Protein AF-A0AA39IN06-F1 (afdb_monomer_lite)

Secondary structure (DSSP, 8-state):
-HHHHHHHHHHHHHHHHHHHHHHH---GGGHHHHHHHHHHHHHHHHHHHHHHHHHHHHHHHHT----THHHHHHHHHHHHHHHHHHHHHHSTT--EE--TT-SS-EE-TTSHHHHHHHHHHHHHHHHHHHHHHHHHHHHHHHHHHHHHH----TTHHHHHHHHHHHHHHHHHHHHHHHHHHHS---SS-HHHHHHHHHHHHHHHHHHHHHHHHHHHHHHHHHHS--

Sequence (226 aa):
MAQIGIMQLMVAPITVLGGMRRVFDVDPLNLTEISLKLASISIKVEAILSLVLAMNRLRMICGLKYPDAVHTVIVALSYTYGLGLFVVLMSPWANFRMPTGSFMGRYDFSLPLTYYAALSASSVMLCSTACTFAIYVVIICYLSRLRSQAVIIKHYKRERTILVYAVIRFVTDMTLLILFNFFKLPDEPWPAVISKFAQSYTARFLWNDRDTRKAVIIGEATQEIL

Radius of gyration: 24.99 Å; chains: 1; bounding box: 48×77×62 Å

Organism: NCBI:txid289476

pLDDT: mean 84.37, std 7.63, range [56.53, 95.5]

Foldseek 3Di:
DVLLVVLVVLLVVLVVQVVVCVVPVDDDVVVNQLSQLSNLLSVLLSLQVLLLVLVVVLCVQVVDPDDPVVSVVSNVVSVVVSVVLSVLCVDPQWHWDDPPLFPHTDTDVVHPSSVVSVVVSLVSSVVSLVSSVVSLVVSVVVVVVVPVVVPDDPPPPVVVVVNVVVVVVSVVVVVVSCCVPPPDDPRDDPVVVVVVVVVVVVVVVVVVVVVVVVVVVVVVVVVVVD

Structure (mmCIF, N/CA/C/O backbone):
data_AF-A0AA39IN06-F1
#
_entry.id   AF-A0AA39IN06-F1
#
loop_
_atom_site.group_PDB
_atom_site.id
_atom_site.type_symbol
_atom_site.label_atom_id
_atom_site.label_alt_id
_atom_site.label_comp_id
_atom_site.label_asym_id
_atom_site.label_entity_id
_atom_site.label_seq_id
_atom_site.pdbx_PDB_ins_code
_atom_site.Cartn_x
_atom_site.Cartn_y
_atom_site.Cartn_z
_atom_site.occupancy
_atom_site.B_iso_or_equiv
_atom_site.auth_seq_id
_atom_site.auth_comp_id
_atom_site.auth_asym_id
_atom_site.auth_atom_id
_atom_site.pdbx_PDB_model_num
ATOM 1 N N . MET A 1 1 ? -3.321 -11.043 11.150 1.00 68.94 1 MET A N 1
ATOM 2 C CA . MET A 1 1 ? -2.038 -10.353 11.430 1.00 68.94 1 MET A CA 1
ATOM 3 C C . MET A 1 1 ? -0.881 -10.973 10.657 1.00 68.94 1 MET A C 1
ATOM 5 O O . MET A 1 1 ? -0.297 -10.260 9.859 1.00 68.94 1 MET A O 1
ATOM 9 N N . ALA A 1 2 ? -0.591 -12.275 10.803 1.00 86.12 2 ALA A N 1
ATOM 10 C CA . ALA A 1 2 ? 0.495 -12.933 10.055 1.00 86.12 2 ALA A CA 1
ATOM 11 C C . ALA A 1 2 ? 0.379 -12.783 8.523 1.00 86.12 2 ALA A C 1
ATOM 13 O O . ALA A 1 2 ? 1.374 -12.553 7.849 1.00 86.12 2 ALA A O 1
ATOM 14 N N . GLN A 1 3 ? -0.846 -12.809 7.987 1.00 87.19 3 GLN A N 1
ATOM 15 C CA . GLN A 1 3 ? -1.123 -12.629 6.556 1.00 87.19 3 GLN A CA 1
ATOM 16 C C . GLN A 1 3 ? -0.580 -11.316 5.969 1.00 87.19 3 GLN A C 1
ATOM 18 O O . GLN A 1 3 ? -0.077 -11.326 4.852 1.00 87.19 3 GLN A O 1
ATOM 23 N N . ILE A 1 4 ? -0.628 -10.206 6.718 1.00 87.50 4 ILE A N 1
ATOM 24 C CA . ILE A 1 4 ? -0.081 -8.916 6.260 1.00 87.50 4 ILE A CA 1
ATOM 25 C C . ILE A 1 4 ? 1.445 -9.011 6.149 1.00 87.50 4 ILE A C 1
ATOM 27 O O . ILE A 1 4 ? 2.013 -8.601 5.145 1.00 87.50 4 ILE A O 1
ATOM 31 N N . GLY A 1 5 ? 2.105 -9.632 7.132 1.00 86.88 5 GLY A N 1
ATOM 32 C CA . GLY A 1 5 ? 3.553 -9.857 7.083 1.00 86.88 5 GLY A CA 1
ATOM 33 C C . GLY A 1 5 ? 3.977 -10.732 5.900 1.00 86.88 5 GLY A C 1
ATOM 34 O O . GLY A 1 5 ? 4.970 -10.437 5.245 1.00 86.88 5 GLY A O 1
ATOM 35 N N . ILE A 1 6 ? 3.188 -11.759 5.565 1.00 89.19 6 ILE A N 1
ATOM 36 C CA . ILE A 1 6 ? 3.429 -12.594 4.376 1.00 89.19 6 ILE A CA 1
ATOM 37 C C . ILE A 1 6 ? 3.321 -11.759 3.093 1.00 89.19 6 ILE A C 1
ATOM 39 O O . ILE A 1 6 ? 4.167 -11.886 2.211 1.00 89.19 6 ILE A O 1
ATOM 43 N N . MET A 1 7 ? 2.326 -10.871 2.995 1.00 89.75 7 MET A N 1
ATOM 44 C CA . MET A 1 7 ? 2.196 -9.971 1.843 1.00 89.75 7 MET A CA 1
ATOM 45 C C . MET A 1 7 ? 3.386 -9.019 1.725 1.00 89.75 7 MET A C 1
ATOM 47 O O . MET A 1 7 ? 3.898 -8.830 0.628 1.00 89.75 7 MET A O 1
ATOM 51 N N . GLN A 1 8 ? 3.879 -8.483 2.841 1.00 87.19 8 GLN A N 1
ATOM 52 C CA . GLN A 1 8 ? 5.053 -7.607 2.856 1.00 87.19 8 GLN A CA 1
ATOM 53 C C . GLN A 1 8 ? 6.339 -8.346 2.460 1.00 87.19 8 GLN A C 1
ATOM 55 O O . GLN A 1 8 ? 7.159 -7.798 1.724 1.00 87.19 8 GLN A O 1
ATOM 60 N N . LEU A 1 9 ? 6.492 -9.612 2.863 1.00 90.88 9 LEU A N 1
ATOM 61 C CA . LEU A 1 9 ? 7.598 -10.458 2.404 1.00 90.88 9 LEU A CA 1
ATOM 62 C C . LEU A 1 9 ? 7.577 -10.656 0.882 1.00 90.88 9 LEU A C 1
ATOM 64 O O . LEU A 1 9 ? 8.639 -10.694 0.271 1.00 90.88 9 LEU A O 1
ATOM 68 N N . MET A 1 10 ? 6.397 -10.703 0.255 1.00 88.00 10 MET A N 1
ATOM 69 C CA . MET A 1 10 ? 6.264 -10.787 -1.209 1.00 88.00 10 MET A CA 1
ATOM 70 C C . MET A 1 10 ? 6.639 -9.488 -1.936 1.00 88.00 10 MET A C 1
ATOM 72 O O . MET A 1 10 ? 6.906 -9.521 -3.135 1.00 88.00 10 MET A O 1
ATOM 76 N N . VAL A 1 11 ? 6.706 -8.352 -1.232 1.00 89.06 11 VAL A N 1
ATOM 77 C CA . VAL A 1 11 ? 7.184 -7.075 -1.791 1.00 89.06 11 VAL A CA 1
ATOM 78 C C . VAL A 1 11 ? 8.715 -6.999 -1.803 1.00 89.06 11 VAL A C 1
ATOM 80 O O . VAL A 1 11 ? 9.291 -6.355 -2.679 1.00 89.06 11 VAL A O 1
ATOM 83 N N . ALA A 1 12 ? 9.395 -7.692 -0.885 1.00 89.81 12 ALA A N 1
ATOM 84 C CA . ALA A 1 12 ? 10.854 -7.643 -0.752 1.00 89.81 12 ALA A CA 1
ATOM 85 C C . ALA A 1 12 ? 11.640 -8.034 -2.028 1.00 89.81 12 ALA A C 1
ATOM 87 O O . ALA A 1 12 ? 12.612 -7.348 -2.344 1.00 89.81 12 ALA A O 1
ATOM 88 N N . PRO A 1 13 ? 11.245 -9.049 -2.823 1.00 89.25 13 PRO A N 1
ATOM 89 C CA . PRO A 1 13 ? 11.939 -9.386 -4.067 1.00 89.25 13 PRO A CA 1
ATOM 90 C C . PRO A 1 13 ? 12.036 -8.229 -5.066 1.00 89.25 13 PRO A C 1
ATOM 92 O O . PRO A 1 13 ? 12.981 -8.173 -5.846 1.00 89.25 13 PRO A O 1
ATOM 95 N N . ILE A 1 14 ? 11.100 -7.278 -5.043 1.00 89.62 14 ILE A N 1
ATOM 96 C CA . ILE A 1 14 ? 11.080 -6.160 -5.997 1.00 89.62 14 ILE A CA 1
ATOM 97 C C . ILE A 1 14 ? 12.212 -5.192 -5.755 1.00 89.62 14 ILE A C 1
ATOM 99 O O . ILE A 1 14 ? 12.786 -4.684 -6.712 1.00 89.62 14 ILE A O 1
ATOM 103 N N . THR A 1 15 ? 12.532 -4.911 -4.495 1.00 86.69 15 THR A N 1
ATOM 104 C CA . THR A 1 15 ? 13.617 -3.981 -4.186 1.00 86.69 15 THR A CA 1
ATOM 105 C C . THR A 1 15 ? 14.956 -4.589 -4.585 1.00 86.69 15 THR A C 1
ATOM 107 O O . THR A 1 15 ? 15.788 -3.898 -5.170 1.00 86.69 15 THR A O 1
ATOM 110 N N . VAL A 1 16 ? 15.124 -5.897 -4.365 1.00 90.19 16 VAL A N 1
ATOM 111 C CA . VAL A 1 16 ? 16.323 -6.647 -4.761 1.00 90.19 16 VAL A CA 1
ATOM 112 C C . VAL A 1 16 ? 16.452 -6.713 -6.285 1.00 90.19 16 VAL A C 1
ATOM 114 O O . VAL A 1 16 ? 17.458 -6.270 -6.835 1.00 90.19 16 VAL A O 1
ATOM 117 N N . LEU A 1 17 ? 15.424 -7.200 -6.986 1.00 89.81 17 LEU A N 1
ATOM 118 C CA . LEU A 1 17 ? 15.455 -7.370 -8.443 1.00 89.81 17 LEU A CA 1
ATOM 119 C C . LEU A 1 17 ? 15.458 -6.031 -9.187 1.00 89.81 17 LEU A C 1
ATOM 121 O O . LEU A 1 17 ? 16.182 -5.872 -10.167 1.00 89.81 17 LEU A O 1
ATOM 125 N N . GLY A 1 18 ? 14.716 -5.039 -8.692 1.00 86.38 18 GLY A N 1
ATOM 126 C CA . GLY A 1 18 ? 14.742 -3.677 -9.222 1.00 86.38 18 GLY A CA 1
ATOM 127 C C . GLY A 1 18 ? 16.118 -3.023 -9.075 1.00 86.38 18 GLY A C 1
ATOM 128 O O . GLY A 1 18 ? 16.568 -2.331 -9.988 1.00 86.38 18 GLY A O 1
ATOM 129 N N . GLY A 1 19 ? 16.819 -3.288 -7.967 1.00 86.75 19 GLY A N 1
ATOM 130 C CA . GLY A 1 19 ? 18.212 -2.882 -7.780 1.00 86.75 19 GLY A CA 1
ATOM 131 C C . GLY A 1 19 ? 19.164 -3.586 -8.750 1.00 86.75 19 GLY A C 1
ATOM 132 O O . GLY A 1 19 ? 19.980 -2.928 -9.390 1.00 86.75 19 GLY A O 1
ATOM 133 N N . MET A 1 20 ? 19.023 -4.903 -8.925 1.00 86.69 20 MET A N 1
ATOM 134 C CA . MET A 1 20 ? 19.842 -5.674 -9.869 1.00 86.69 20 MET A CA 1
ATOM 135 C C . MET A 1 20 ? 19.663 -5.204 -11.317 1.00 86.69 20 MET A C 1
ATOM 137 O O . MET A 1 20 ? 20.656 -4.964 -12.000 1.00 86.69 20 MET A O 1
ATOM 141 N N . ARG A 1 21 ? 18.419 -4.993 -11.769 1.00 86.00 21 ARG A N 1
ATOM 142 C CA . ARG A 1 21 ? 18.117 -4.481 -13.117 1.00 86.00 21 ARG A CA 1
ATOM 143 C C . ARG A 1 21 ? 18.852 -3.172 -13.407 1.00 86.00 21 ARG A C 1
ATOM 145 O O . ARG A 1 21 ? 19.320 -2.967 -14.516 1.00 86.00 21 ARG A O 1
ATOM 152 N N . ARG A 1 22 ? 18.985 -2.294 -12.409 1.00 83.06 22 ARG A N 1
ATOM 153 C CA . ARG A 1 22 ? 19.702 -1.015 -12.544 1.00 83.06 22 ARG A CA 1
ATOM 154 C C . ARG A 1 22 ? 21.210 -1.177 -12.696 1.00 83.06 22 ARG A C 1
ATOM 156 O O . ARG A 1 22 ? 21.818 -0.379 -13.395 1.00 83.06 22 ARG A O 1
ATOM 163 N N . VAL A 1 23 ? 21.804 -2.148 -12.007 1.00 89.06 23 VAL A N 1
ATOM 164 C CA . VAL A 1 23 ? 23.259 -2.363 -12.026 1.00 89.06 23 VAL A CA 1
ATOM 165 C C . VAL A 1 23 ? 23.694 -3.063 -13.308 1.00 89.06 23 VAL A C 1
ATOM 167 O O . VAL A 1 23 ? 24.738 -2.730 -13.858 1.00 89.06 23 VAL A O 1
ATOM 170 N N . PHE A 1 24 ? 22.898 -4.021 -13.781 1.00 87.25 24 PHE A N 1
ATOM 171 C CA . PHE A 1 24 ? 23.271 -4.863 -14.914 1.00 87.25 24 PHE A CA 1
ATOM 172 C C . PHE A 1 24 ? 22.650 -4.433 -16.246 1.00 87.25 24 PHE A C 1
ATOM 174 O O . PHE A 1 24 ? 23.090 -4.930 -17.273 1.00 87.25 24 PHE A O 1
ATOM 181 N N . ASP A 1 25 ? 21.633 -3.561 -16.241 1.00 85.50 25 ASP A N 1
ATOM 182 C CA . ASP A 1 25 ? 20.822 -3.160 -17.412 1.00 85.50 25 ASP A CA 1
ATOM 183 C C . ASP A 1 25 ? 20.243 -4.342 -18.222 1.00 85.50 25 ASP A C 1
ATOM 185 O O . ASP A 1 25 ? 19.804 -4.212 -19.361 1.00 85.50 25 ASP A O 1
ATOM 189 N N . VAL A 1 26 ? 20.216 -5.527 -17.608 1.00 85.69 26 VAL A N 1
ATOM 190 C CA . VAL A 1 26 ? 19.683 -6.765 -18.171 1.00 85.69 26 VAL A CA 1
ATOM 191 C C . VAL A 1 26 ? 18.532 -7.224 -17.288 1.00 85.69 26 VAL A C 1
ATOM 193 O O . VAL A 1 26 ? 18.664 -7.305 -16.065 1.00 85.69 26 VAL A O 1
ATOM 196 N N . ASP A 1 27 ? 17.404 -7.559 -17.912 1.00 80.44 27 ASP A N 1
ATOM 197 C CA . ASP A 1 27 ? 16.288 -8.250 -17.268 1.00 80.44 27 ASP A CA 1
ATOM 198 C C . ASP A 1 27 ? 16.369 -9.749 -17.564 1.00 80.44 27 ASP A C 1
ATOM 200 O O . ASP A 1 27 ? 15.784 -10.211 -18.551 1.00 80.44 27 ASP A O 1
ATOM 204 N N . PRO A 1 28 ? 17.059 -10.554 -16.736 1.00 75.25 28 PRO A N 1
ATOM 205 C CA . PRO A 1 28 ? 16.987 -11.995 -16.894 1.00 75.25 28 PRO A CA 1
ATOM 206 C C . PRO A 1 28 ? 15.527 -12.428 -16.689 1.00 75.25 28 PRO A C 1
ATOM 208 O O . PRO A 1 28 ? 14.967 -12.299 -15.600 1.00 75.25 28 PRO A O 1
ATOM 211 N N . LEU A 1 29 ? 14.898 -12.916 -17.764 1.00 81.44 29 LEU A N 1
ATOM 212 C CA . LEU A 1 29 ? 13.581 -13.571 -17.767 1.00 81.44 29 LEU A CA 1
ATOM 213 C C . LEU A 1 29 ? 12.386 -12.696 -17.339 1.00 81.44 29 LEU A C 1
ATOM 215 O O . LEU A 1 29 ? 11.375 -13.230 -16.888 1.00 81.44 29 LEU A O 1
ATOM 219 N N . ASN A 1 30 ? 12.466 -11.366 -17.462 1.00 87.81 30 ASN A N 1
ATOM 220 C CA . ASN A 1 30 ? 11.407 -10.447 -17.004 1.00 87.81 30 ASN A CA 1
ATOM 221 C C . ASN A 1 30 ? 11.023 -10.629 -15.518 1.00 87.81 30 ASN A C 1
ATOM 223 O O . ASN A 1 30 ? 9.916 -10.267 -15.109 1.00 87.81 30 ASN A O 1
ATOM 227 N N . LEU A 1 31 ? 11.931 -11.159 -14.685 1.00 88.88 31 LEU A N 1
ATOM 228 C CA . LEU A 1 31 ? 11.671 -11.402 -13.260 1.00 88.88 31 LEU A CA 1
ATOM 229 C C . LEU A 1 31 ? 11.267 -10.120 -12.530 1.00 88.88 31 LEU A C 1
ATOM 231 O O . LEU A 1 31 ? 10.328 -10.130 -11.737 1.00 88.88 31 LEU A O 1
ATOM 235 N N . THR A 1 32 ? 11.912 -9.000 -12.860 1.00 89.38 32 THR A N 1
ATOM 236 C CA . THR A 1 32 ? 11.571 -7.684 -12.313 1.00 89.38 32 THR A CA 1
ATOM 237 C C . THR A 1 32 ? 10.118 -7.310 -12.605 1.00 89.38 32 THR A C 1
ATOM 239 O O . THR A 1 32 ? 9.426 -6.809 -11.723 1.00 89.38 32 THR A O 1
ATOM 242 N N . GLU A 1 33 ? 9.630 -7.580 -13.820 1.00 89.50 33 GLU A N 1
ATOM 243 C CA . GLU A 1 33 ? 8.254 -7.268 -14.217 1.00 89.50 33 GLU A CA 1
ATOM 244 C C . GLU A 1 33 ? 7.250 -8.153 -13.466 1.00 89.50 33 GLU A C 1
ATOM 246 O O . GLU A 1 33 ? 6.251 -7.658 -12.944 1.00 89.50 33 GLU A O 1
ATOM 251 N N . ILE A 1 34 ? 7.543 -9.451 -13.344 1.00 92.06 34 ILE A N 1
ATOM 252 C CA . ILE A 1 34 ? 6.717 -10.402 -12.588 1.00 92.06 34 ILE A CA 1
ATOM 253 C C . ILE A 1 34 ? 6.629 -9.987 -11.119 1.00 92.06 34 ILE A C 1
ATOM 255 O O . ILE A 1 34 ? 5.531 -9.900 -10.565 1.00 92.06 34 ILE A O 1
ATOM 259 N N . SER A 1 35 ? 7.768 -9.694 -10.489 1.00 91.81 35 SER A N 1
ATOM 260 C CA . SER A 1 35 ? 7.797 -9.252 -9.098 1.00 91.81 35 SER A CA 1
ATOM 261 C C . SER A 1 35 ? 7.052 -7.933 -8.928 1.00 91.81 35 SER A C 1
ATOM 263 O O . SER A 1 35 ? 6.246 -7.809 -8.013 1.00 91.81 35 SER A O 1
ATOM 265 N N . LEU A 1 36 ? 7.233 -6.975 -9.838 1.00 91.56 36 LEU A N 1
ATOM 266 C CA . LEU A 1 36 ? 6.535 -5.693 -9.796 1.00 91.56 36 LEU A CA 1
ATOM 267 C C . LEU A 1 36 ? 5.008 -5.855 -9.861 1.00 91.56 36 LEU A C 1
ATOM 269 O O . LEU A 1 36 ? 4.284 -5.230 -9.079 1.00 91.56 36 LEU A O 1
ATOM 273 N N . LYS A 1 37 ? 4.516 -6.718 -10.760 1.00 92.94 37 LYS A N 1
ATOM 274 C CA . LYS A 1 37 ? 3.094 -7.087 -10.830 1.00 92.94 37 LYS A CA 1
ATOM 275 C C . LYS A 1 37 ? 2.633 -7.689 -9.504 1.00 92.94 37 LYS A C 1
ATOM 277 O O . LYS A 1 37 ? 1.596 -7.275 -8.985 1.00 92.94 37 LYS A O 1
ATOM 282 N N . LEU A 1 38 ? 3.429 -8.593 -8.928 1.00 93.00 38 LEU A N 1
ATOM 283 C CA . LEU A 1 38 ? 3.116 -9.248 -7.662 1.00 93.00 38 LEU A CA 1
ATOM 284 C C . LEU A 1 38 ? 2.943 -8.245 -6.510 1.00 93.00 38 LEU A C 1
ATOM 286 O O . LEU A 1 38 ? 1.885 -8.273 -5.887 1.00 93.00 38 LEU A O 1
ATOM 290 N N . ALA A 1 39 ? 3.867 -7.303 -6.255 1.00 91.56 39 ALA A N 1
ATOM 291 C CA . ALA A 1 39 ? 3.609 -6.352 -5.157 1.00 91.56 39 ALA A CA 1
ATOM 292 C C . ALA A 1 39 ? 2.540 -5.326 -5.460 1.00 91.56 39 ALA A C 1
ATOM 294 O O . ALA A 1 39 ? 1.861 -4.904 -4.527 1.00 91.56 39 ALA A O 1
ATOM 295 N N . SER A 1 40 ? 2.368 -4.912 -6.718 1.00 90.94 40 SER A N 1
ATOM 296 C CA . SER A 1 40 ? 1.242 -4.039 -7.069 1.00 90.94 40 SER A CA 1
ATOM 297 C C . SER A 1 40 ? -0.075 -4.653 -6.582 1.00 90.94 40 SER A C 1
ATOM 299 O O . SER A 1 40 ? -0.957 -3.952 -6.090 1.00 90.94 40 SER A O 1
ATOM 301 N N . ILE A 1 41 ? -0.185 -5.981 -6.636 1.00 93.19 41 ILE A N 1
ATOM 302 C CA . ILE A 1 41 ? -1.331 -6.728 -6.123 1.00 93.19 41 ILE A CA 1
ATOM 303 C C . ILE A 1 41 ? -1.255 -6.918 -4.608 1.00 93.19 41 ILE A C 1
ATOM 305 O O . ILE A 1 41 ? -2.265 -6.699 -3.939 1.00 93.19 41 ILE A O 1
ATOM 309 N N . SER A 1 42 ? -0.090 -7.252 -4.046 1.00 92.56 42 SER A N 1
ATOM 310 C CA . SER A 1 42 ? 0.084 -7.393 -2.593 1.00 92.56 42 SER A CA 1
ATOM 311 C C . SER A 1 42 ? -0.328 -6.131 -1.835 1.00 92.56 42 SER A C 1
ATOM 313 O O . SER A 1 42 ? -1.070 -6.240 -0.865 1.00 92.56 42 SER A O 1
ATOM 315 N N . ILE A 1 43 ? 0.056 -4.943 -2.315 1.00 90.38 43 ILE A N 1
ATOM 316 C CA . ILE A 1 43 ? -0.317 -3.650 -1.715 1.00 90.38 43 ILE A CA 1
ATOM 317 C C . ILE A 1 43 ? -1.844 -3.468 -1.716 1.00 90.38 43 ILE A C 1
ATOM 319 O O . ILE A 1 43 ? -2.433 -3.037 -0.724 1.00 90.38 43 ILE A O 1
ATOM 323 N N . LYS A 1 44 ? -2.521 -3.846 -2.808 1.00 91.44 44 LYS A N 1
ATOM 324 C CA . LYS A 1 44 ? -3.988 -3.743 -2.918 1.00 91.44 44 LYS A CA 1
ATOM 325 C C . LYS A 1 44 ? -4.695 -4.710 -1.967 1.00 91.44 44 LYS A C 1
ATOM 327 O O . LYS A 1 44 ? -5.663 -4.331 -1.312 1.00 91.44 44 LYS A O 1
ATOM 332 N N . VAL A 1 45 ? -4.211 -5.949 -1.871 1.00 93.38 45 VAL A N 1
ATOM 333 C CA . VAL A 1 45 ? -4.758 -6.952 -0.943 1.00 93.38 45 VAL A CA 1
ATOM 334 C C . VAL A 1 45 ? -4.497 -6.544 0.510 1.00 93.38 45 VAL A C 1
ATOM 336 O O . VAL A 1 45 ? -5.379 -6.701 1.354 1.00 93.38 45 VAL A O 1
ATOM 339 N N . GLU A 1 46 ? -3.338 -5.953 0.808 1.00 91.06 46 GLU A N 1
ATOM 340 C CA . GLU A 1 46 ? -2.999 -5.420 2.132 1.00 91.06 46 GLU A CA 1
ATOM 341 C C . GLU A 1 46 ? -3.974 -4.321 2.582 1.00 91.06 46 GLU A C 1
ATOM 343 O O . GLU A 1 46 ? -4.396 -4.320 3.743 1.00 91.06 46 GLU A O 1
ATOM 348 N N . ALA A 1 47 ? -4.414 -3.444 1.674 1.00 89.88 47 ALA A N 1
ATOM 349 C CA . ALA A 1 47 ? -5.425 -2.430 1.980 1.00 89.88 47 ALA A CA 1
ATOM 350 C C . ALA A 1 47 ? -6.773 -3.052 2.404 1.00 89.88 47 ALA A C 1
ATOM 352 O O . ALA A 1 47 ? -7.418 -2.566 3.336 1.00 89.88 47 ALA A O 1
ATOM 353 N N . ILE A 1 48 ? -7.188 -4.157 1.773 1.00 92.81 48 ILE A N 1
ATOM 354 C CA . ILE A 1 48 ? -8.424 -4.878 2.131 1.00 92.81 48 ILE A CA 1
ATOM 355 C C . ILE A 1 48 ? -8.243 -5.654 3.443 1.00 92.81 48 ILE A C 1
ATOM 357 O O . ILE A 1 48 ? -9.116 -5.642 4.311 1.00 92.81 48 ILE A O 1
ATOM 361 N N . LEU A 1 49 ? -7.089 -6.293 3.647 1.00 91.19 49 LEU A N 1
ATOM 362 C CA . LEU A 1 49 ? -6.771 -6.967 4.911 1.00 91.19 49 LEU A CA 1
ATOM 363 C C . LEU A 1 49 ? -6.710 -5.982 6.091 1.00 91.19 49 LEU A C 1
ATOM 365 O O . LEU A 1 49 ? -7.071 -6.337 7.216 1.00 91.19 49 LEU A O 1
ATOM 369 N N . SER A 1 50 ? -6.304 -4.737 5.841 1.00 89.00 50 SER A N 1
ATOM 370 C CA . SER A 1 50 ? -6.306 -3.662 6.837 1.00 89.00 50 SER A CA 1
ATOM 371 C C . SER A 1 50 ? -7.725 -3.250 7.243 1.00 89.00 50 SER A C 1
ATOM 373 O O . SER A 1 50 ? -7.983 -3.060 8.435 1.00 89.00 50 SER A O 1
ATOM 375 N N . LEU A 1 51 ? -8.668 -3.213 6.294 1.00 89.75 51 LEU A N 1
ATOM 376 C CA . LEU A 1 51 ? -10.095 -3.016 6.577 1.00 89.75 51 LEU A CA 1
ATOM 377 C C . LEU A 1 51 ? -10.649 -4.140 7.459 1.00 89.75 51 LEU A C 1
ATOM 379 O O . LEU A 1 51 ? -11.265 -3.896 8.496 1.00 89.75 51 LEU A O 1
ATOM 383 N N . VAL A 1 52 ? -10.372 -5.384 7.075 1.00 91.56 52 VAL A N 1
ATOM 384 C CA . VAL A 1 52 ? -10.769 -6.597 7.804 1.00 91.56 52 VAL A CA 1
ATOM 385 C C . VAL A 1 52 ? -10.237 -6.591 9.242 1.00 91.56 52 VAL A C 1
ATOM 387 O O . VAL A 1 52 ? -10.918 -7.005 10.187 1.00 91.56 52 VAL A O 1
ATOM 390 N N . LEU A 1 53 ? -9.018 -6.089 9.439 1.00 89.00 53 LEU A N 1
ATOM 391 C CA . LEU A 1 53 ? -8.434 -5.922 10.761 1.00 89.00 53 LEU A CA 1
ATOM 392 C C . LEU A 1 53 ? -9.148 -4.835 11.580 1.00 89.00 53 LEU A C 1
ATOM 394 O O . LEU A 1 53 ? -9.394 -5.037 12.773 1.00 89.00 53 LEU A O 1
ATOM 398 N N . ALA A 1 54 ? -9.491 -3.705 10.959 1.00 87.81 54 ALA A N 1
ATOM 399 C CA . ALA A 1 54 ? -10.245 -2.636 11.610 1.00 87.81 54 ALA 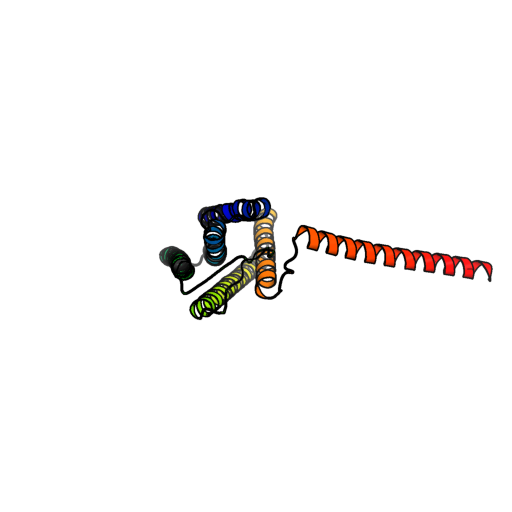A CA 1
ATOM 400 C C . ALA A 1 54 ? -11.642 -3.115 12.035 1.00 87.81 54 ALA A C 1
ATOM 402 O O . ALA A 1 54 ? -12.051 -2.865 13.168 1.00 87.81 54 ALA A O 1
ATOM 403 N N . MET A 1 55 ? -12.327 -3.893 11.190 1.00 89.94 55 MET A N 1
ATOM 404 C CA . MET A 1 55 ? -13.603 -4.535 11.533 1.00 89.94 55 MET A CA 1
ATOM 405 C C . MET A 1 55 ? -13.473 -5.485 12.727 1.00 89.94 55 MET A C 1
ATOM 407 O O . MET A 1 55 ? -14.308 -5.463 13.630 1.00 89.94 55 MET A O 1
ATOM 411 N N . ASN A 1 56 ? -12.406 -6.288 12.779 1.00 89.06 56 ASN A N 1
ATOM 412 C CA . ASN A 1 56 ? -12.167 -7.176 13.916 1.00 89.06 56 ASN A CA 1
ATOM 413 C C . ASN A 1 56 ? -11.960 -6.394 15.227 1.00 89.06 56 ASN A C 1
ATOM 415 O O . ASN A 1 56 ? -12.475 -6.776 16.277 1.00 89.06 56 ASN A O 1
ATOM 419 N N . ARG A 1 57 ? -11.248 -5.259 15.170 1.00 86.75 57 ARG A N 1
ATOM 420 C CA . ARG A 1 57 ? -11.101 -4.359 16.326 1.00 86.75 57 ARG A CA 1
ATOM 421 C C . ARG A 1 57 ? -12.429 -3.726 16.729 1.00 86.75 57 ARG A C 1
ATOM 423 O O . ARG A 1 57 ? -12.729 -3.701 17.918 1.00 86.75 57 ARG A O 1
ATOM 430 N N . LEU A 1 58 ? -13.227 -3.270 15.762 1.00 87.19 58 LEU A N 1
ATOM 431 C CA . LEU A 1 58 ? -14.564 -2.726 16.009 1.00 87.19 58 LEU A CA 1
ATOM 432 C C . LEU A 1 58 ? -15.441 -3.749 16.739 1.00 87.19 58 LEU A C 1
ATOM 434 O O . LEU A 1 58 ? -16.066 -3.410 17.737 1.00 87.19 58 LEU A O 1
ATOM 438 N N . ARG A 1 59 ? -15.437 -5.010 16.293 1.00 89.00 59 ARG A N 1
ATOM 439 C CA . ARG A 1 59 ? -16.189 -6.097 16.935 1.00 89.00 59 ARG A CA 1
ATOM 440 C C . ARG A 1 59 ? -15.776 -6.297 18.391 1.00 89.00 59 ARG A C 1
ATOM 442 O O . ARG A 1 59 ? -16.639 -6.366 19.260 1.00 89.00 59 ARG A O 1
ATOM 449 N N . MET A 1 60 ? -14.470 -6.383 18.646 1.00 85.31 60 MET A N 1
ATOM 450 C CA . MET A 1 60 ? -13.935 -6.621 19.988 1.00 85.31 60 MET A CA 1
ATOM 451 C C . MET A 1 60 ? -14.244 -5.457 20.942 1.00 85.31 60 MET A C 1
ATOM 453 O O . MET A 1 60 ? -14.654 -5.697 22.071 1.00 85.31 60 MET A O 1
ATOM 457 N N . ILE A 1 61 ? -14.115 -4.210 20.477 1.00 84.06 61 ILE A N 1
ATOM 458 C CA . ILE A 1 61 ? -14.303 -3.008 21.305 1.00 84.06 61 ILE A CA 1
ATOM 459 C C . ILE A 1 61 ? -15.787 -2.675 21.515 1.00 84.06 61 ILE A C 1
ATOM 461 O O . ILE A 1 61 ? -16.199 -2.353 22.626 1.00 84.06 61 ILE A O 1
ATOM 465 N N . CYS A 1 62 ? -16.601 -2.734 20.459 1.00 82.19 62 CYS A N 1
ATOM 466 C CA . CYS A 1 62 ? -18.025 -2.397 20.535 1.00 82.19 62 CYS A CA 1
ATOM 467 C C . CYS A 1 62 ? -18.898 -3.574 20.994 1.00 82.19 62 CYS A C 1
ATOM 469 O O . CYS A 1 62 ? -20.103 -3.402 21.151 1.00 82.19 62 CYS A O 1
ATOM 471 N N . GLY A 1 63 ? -18.326 -4.770 21.176 1.00 85.56 63 GLY A N 1
ATOM 472 C CA . GLY A 1 63 ? -19.065 -5.962 21.604 1.00 85.56 63 GLY A CA 1
ATOM 473 C C . GLY A 1 63 ? -20.126 -6.429 20.601 1.00 85.56 63 GLY A C 1
ATOM 474 O O . GLY A 1 63 ? -21.080 -7.109 20.979 1.00 85.56 63 GLY A O 1
ATOM 475 N N . LEU A 1 64 ? -19.996 -6.055 19.324 1.00 85.31 64 LEU A N 1
ATOM 476 C CA . LEU A 1 64 ? -20.991 -6.367 18.303 1.00 85.31 64 LEU A CA 1
ATOM 477 C C . LEU A 1 64 ? -21.008 -7.887 18.048 1.00 85.31 64 LEU A C 1
ATOM 479 O O . LEU A 1 64 ? -20.010 -8.465 17.611 1.00 85.31 64 LEU A O 1
ATOM 483 N N . LYS A 1 65 ? -22.138 -8.556 18.312 1.00 87.94 65 LYS A N 1
ATOM 484 C CA . LYS A 1 65 ? -22.315 -9.991 18.025 1.00 87.94 65 LYS A CA 1
ATOM 485 C C . LYS A 1 65 ? -22.530 -10.209 16.533 1.00 87.94 65 LYS A C 1
ATOM 487 O O . LYS A 1 65 ? -23.646 -10.329 16.047 1.00 87.94 65 LYS A O 1
ATOM 492 N N . TYR A 1 66 ? -21.425 -10.246 15.816 1.00 82.94 66 TYR A N 1
ATOM 493 C CA . TYR A 1 66 ? -21.365 -10.591 14.409 1.00 82.94 66 TYR A CA 1
ATOM 494 C C . TYR A 1 66 ? -20.820 -12.023 14.240 1.00 82.94 66 TYR A C 1
ATOM 496 O O . TYR A 1 66 ? -19.944 -12.421 15.021 1.00 82.94 66 TYR A O 1
ATOM 504 N N . PRO A 1 67 ? -21.315 -12.798 13.258 1.00 89.88 67 PRO A N 1
ATOM 505 C CA . PRO A 1 67 ? -20.837 -14.151 12.996 1.00 89.88 67 PRO A CA 1
ATOM 506 C C . PRO A 1 67 ? -19.436 -14.145 12.368 1.00 89.88 67 PRO A C 1
ATOM 508 O O . PRO A 1 67 ? -19.202 -13.475 11.363 1.00 89.88 67 PRO A O 1
ATOM 511 N N . ASP A 1 68 ? -18.526 -14.961 12.909 1.00 88.94 68 ASP A N 1
ATOM 512 C CA . ASP A 1 68 ? -17.146 -15.127 12.417 1.00 88.94 68 ASP A CA 1
ATOM 513 C C . ASP A 1 68 ? -17.057 -15.466 10.922 1.00 88.94 68 ASP A C 1
ATOM 515 O O . ASP A 1 68 ? -16.111 -15.063 10.246 1.00 88.94 68 ASP A O 1
ATOM 519 N N . ALA A 1 69 ? -18.080 -16.137 10.389 1.00 91.12 69 ALA A N 1
ATOM 520 C CA . ALA A 1 69 ? -18.156 -16.542 8.991 1.00 91.12 69 ALA A CA 1
ATOM 521 C C . ALA A 1 69 ? -17.957 -15.377 8.012 1.00 91.12 69 ALA A C 1
ATOM 523 O O . ALA A 1 69 ? -17.279 -15.528 6.999 1.00 91.12 69 ALA A O 1
ATOM 524 N N . VAL A 1 70 ? -18.497 -14.193 8.307 1.00 90.81 70 VAL A N 1
ATOM 525 C CA . VAL A 1 70 ? -18.391 -13.065 7.373 1.00 90.81 70 VAL A CA 1
ATOM 526 C C . VAL A 1 70 ? -16.941 -12.561 7.289 1.00 90.81 70 VAL A C 1
ATOM 528 O O . VAL A 1 70 ? -16.551 -12.005 6.267 1.00 90.81 70 VAL A O 1
ATOM 531 N N . HIS A 1 71 ? -16.108 -12.786 8.311 1.00 90.19 71 HIS A N 1
ATOM 532 C CA . HIS A 1 71 ? -14.720 -12.309 8.323 1.00 90.19 71 HIS A CA 1
ATOM 533 C C . HIS A 1 71 ? -13.904 -13.187 7.392 1.00 90.19 71 HIS A C 1
ATOM 535 O O . HIS A 1 71 ? -13.214 -12.694 6.501 1.00 90.19 71 HIS A O 1
ATOM 541 N N . THR A 1 72 ? -14.111 -14.496 7.522 1.00 92.31 72 THR A N 1
ATOM 542 C CA . THR A 1 72 ? -13.576 -15.508 6.617 1.00 92.31 72 THR A CA 1
ATOM 543 C C . THR A 1 72 ? -14.002 -15.253 5.173 1.00 92.31 72 THR A C 1
ATOM 545 O O . THR A 1 72 ? -13.160 -15.323 4.282 1.00 92.31 72 THR A O 1
ATOM 548 N N . VAL A 1 73 ? -15.268 -14.894 4.931 1.00 94.69 73 VAL A N 1
ATOM 549 C CA . VAL A 1 73 ? -15.769 -14.592 3.579 1.00 94.69 73 VAL A CA 1
ATOM 550 C C . VAL A 1 73 ? -15.096 -13.350 2.993 1.00 94.69 73 VAL A C 1
ATOM 552 O O . VAL A 1 73 ? -14.626 -13.410 1.861 1.00 94.69 73 VAL A O 1
ATOM 555 N N . ILE A 1 74 ? -14.980 -12.244 3.739 1.00 92.12 74 ILE A N 1
ATOM 556 C CA . ILE A 1 74 ? -14.322 -11.024 3.228 1.00 92.12 74 ILE A CA 1
ATOM 557 C C . ILE A 1 74 ? -12.840 -11.289 2.929 1.00 92.12 74 ILE A C 1
ATOM 559 O O . ILE A 1 74 ? -12.324 -10.825 1.913 1.00 92.12 74 ILE A O 1
ATOM 563 N N . VAL A 1 75 ? -12.159 -12.064 3.778 1.00 93.75 75 VAL A N 1
ATOM 564 C CA . VAL A 1 75 ? -10.772 -12.480 3.529 1.00 93.75 75 VAL A CA 1
ATOM 565 C C . VAL A 1 75 ? -10.686 -13.344 2.270 1.00 93.75 75 VAL A C 1
ATOM 567 O O . VAL A 1 75 ? -9.863 -13.075 1.404 1.00 93.75 75 VAL A O 1
ATOM 570 N N . ALA A 1 76 ? -11.549 -14.345 2.109 1.00 95.12 76 ALA A N 1
ATOM 571 C CA . ALA A 1 76 ? -11.559 -15.172 0.903 1.00 95.12 76 ALA A CA 1
ATOM 572 C C . ALA A 1 76 ? -11.821 -14.338 -0.368 1.00 95.12 76 ALA A C 1
ATOM 574 O O . ALA A 1 76 ? -11.149 -14.521 -1.387 1.00 95.12 76 ALA A O 1
ATOM 575 N N . LEU A 1 77 ? -12.740 -13.370 -0.300 1.00 93.31 77 LEU A N 1
ATOM 576 C CA . LEU A 1 77 ? -13.020 -12.435 -1.392 1.00 93.31 77 LEU A CA 1
ATOM 577 C C . LEU A 1 77 ? -11.819 -11.534 -1.718 1.00 93.31 77 LEU A C 1
ATOM 579 O O . LEU A 1 77 ? -11.552 -11.267 -2.886 1.00 93.31 77 LEU A O 1
ATOM 583 N N . SER A 1 78 ? -11.048 -11.099 -0.718 1.00 93.31 78 SER A N 1
ATOM 584 C CA . SER A 1 78 ? -9.864 -10.266 -0.961 1.00 93.31 78 SER A CA 1
ATOM 585 C C . SER A 1 78 ? -8.740 -11.039 -1.657 1.00 93.31 78 SER A C 1
ATOM 587 O O . SER A 1 78 ? -8.117 -10.521 -2.585 1.00 93.31 78 SER A O 1
ATOM 589 N N . TYR A 1 79 ? -8.522 -12.299 -1.269 1.00 94.31 79 TYR A N 1
ATOM 590 C CA . TYR A 1 79 ? -7.547 -13.177 -1.918 1.00 94.31 79 TYR A CA 1
ATOM 591 C C . TYR A 1 79 ? -7.960 -13.546 -3.343 1.00 94.31 79 TYR A C 1
ATOM 593 O O . TYR A 1 79 ? -7.131 -13.487 -4.251 1.00 94.31 79 TYR A O 1
ATOM 601 N N . THR A 1 80 ? -9.232 -13.887 -3.558 1.00 95.44 80 THR A N 1
ATOM 602 C CA . THR A 1 80 ? -9.751 -14.189 -4.903 1.00 95.44 80 THR A CA 1
ATOM 603 C C . THR A 1 80 ? -9.683 -12.968 -5.819 1.00 95.44 80 THR A C 1
ATOM 605 O O . THR A 1 80 ? -9.276 -13.106 -6.969 1.00 95.44 80 THR A O 1
ATOM 608 N N . TYR A 1 81 ? -9.962 -11.765 -5.308 1.00 94.56 81 TYR A N 1
ATOM 609 C CA . TYR A 1 81 ? -9.759 -10.515 -6.043 1.00 94.56 81 TYR A CA 1
ATOM 610 C C . TYR A 1 81 ? -8.286 -10.279 -6.409 1.00 94.56 81 TYR A C 1
ATOM 612 O O . TYR 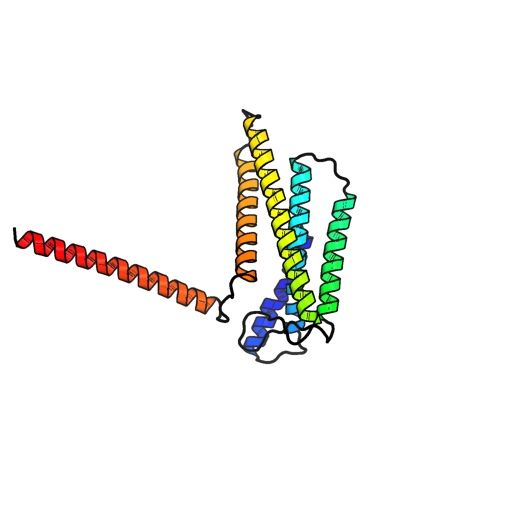A 1 81 ? -7.976 -9.967 -7.559 1.00 94.56 81 TYR A O 1
ATOM 620 N N . GLY A 1 82 ? -7.366 -10.467 -5.456 1.00 93.88 82 GLY A N 1
ATOM 621 C CA . GLY A 1 82 ? -5.928 -10.346 -5.703 1.00 93.88 82 GLY A CA 1
ATOM 622 C C . GLY A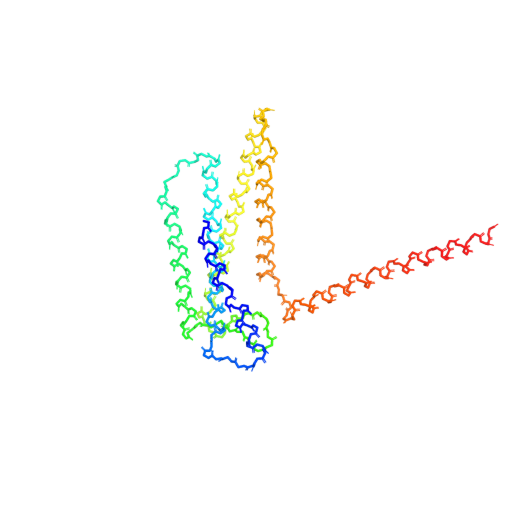 1 82 ? -5.430 -11.326 -6.768 1.00 93.88 82 GLY A C 1
ATOM 623 O O . GLY A 1 82 ? -4.741 -10.922 -7.703 1.00 93.88 82 GLY A O 1
ATOM 624 N N . LEU A 1 83 ? -5.834 -12.596 -6.675 1.00 94.75 83 LEU A N 1
ATOM 625 C CA . LEU A 1 83 ? -5.520 -13.622 -7.672 1.00 94.75 83 LEU A CA 1
ATOM 626 C C . LEU A 1 83 ? -6.131 -13.304 -9.041 1.00 94.75 83 LEU A C 1
ATOM 628 O O . LEU A 1 83 ? -5.448 -13.433 -10.053 1.00 94.75 83 LEU A O 1
ATOM 632 N N . GLY A 1 84 ? -7.381 -12.839 -9.085 1.00 95.50 84 GLY A N 1
ATOM 633 C CA . GLY A 1 84 ? -8.036 -12.426 -10.326 1.00 95.50 84 GLY A CA 1
ATOM 634 C C . GLY A 1 84 ? -7.279 -11.295 -11.022 1.00 95.50 84 GLY A C 1
ATOM 635 O O . GLY A 1 84 ? -6.964 -11.398 -12.207 1.00 95.50 84 GLY A O 1
ATOM 636 N N . LEU A 1 85 ? -6.893 -10.255 -10.275 1.00 93.62 85 LEU A N 1
ATOM 637 C CA . LEU A 1 85 ? -6.042 -9.185 -10.798 1.00 93.62 85 LEU A CA 1
ATOM 638 C C . LEU A 1 85 ? -4.677 -9.703 -11.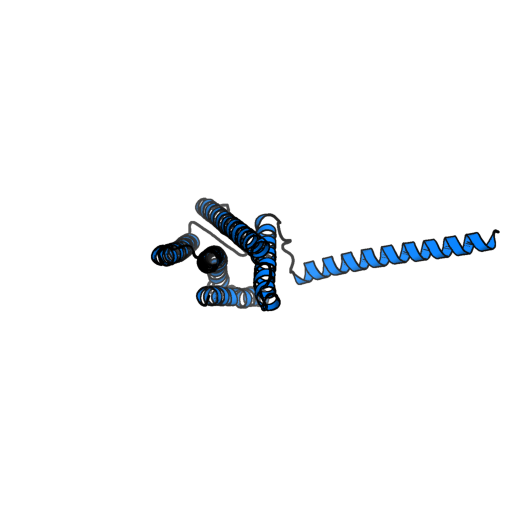263 1.00 93.62 85 LEU A C 1
ATOM 640 O O . LEU A 1 85 ? -4.181 -9.244 -12.287 1.00 93.62 85 LEU A O 1
ATOM 644 N N . PHE A 1 86 ? -4.073 -10.658 -10.553 1.00 93.81 86 PHE A N 1
ATOM 645 C CA . PHE A 1 86 ? -2.801 -11.262 -10.954 1.00 93.81 86 PHE A CA 1
ATOM 646 C C . PHE A 1 86 ? -2.889 -11.961 -12.304 1.00 93.81 86 PHE A C 1
ATOM 648 O O . PHE A 1 86 ? -2.078 -11.690 -13.187 1.00 93.81 86 PHE A O 1
ATOM 655 N N . VAL A 1 87 ? -3.903 -12.806 -12.487 1.00 94.94 87 VAL A N 1
ATOM 656 C CA . VAL A 1 87 ? -4.141 -13.507 -13.754 1.00 94.94 87 VAL A CA 1
ATOM 657 C C . VAL A 1 87 ? -4.394 -12.506 -14.883 1.00 94.94 87 VAL A C 1
ATOM 659 O O . VAL A 1 87 ? -3.832 -12.651 -15.966 1.00 94.94 87 VAL A O 1
ATOM 662 N N . VAL A 1 88 ? -5.164 -11.445 -14.618 1.00 94.12 88 VAL A N 1
ATOM 663 C CA . VAL A 1 88 ? -5.397 -10.366 -15.589 1.00 94.12 88 VAL A CA 1
ATOM 664 C C . VAL A 1 88 ? -4.093 -9.659 -15.967 1.00 94.12 88 VAL A C 1
ATOM 666 O O . VAL A 1 88 ? -3.852 -9.463 -17.151 1.00 94.12 88 VAL A O 1
ATOM 669 N N . LEU A 1 89 ? -3.224 -9.320 -15.007 1.00 91.38 89 LEU A N 1
ATOM 670 C CA . LEU A 1 89 ? -1.935 -8.656 -15.270 1.00 91.38 89 LEU A CA 1
ATOM 671 C C . LEU A 1 89 ? -0.887 -9.573 -15.931 1.00 91.38 89 LEU A C 1
ATOM 673 O O . LEU A 1 89 ? 0.086 -9.077 -16.509 1.00 91.38 89 LEU A O 1
ATOM 677 N N . MET A 1 90 ? -1.054 -10.891 -15.817 1.00 92.19 90 MET A N 1
ATOM 678 C CA . MET A 1 90 ? -0.250 -11.882 -16.539 1.00 92.19 90 MET A CA 1
ATOM 679 C C . MET A 1 90 ? -0.755 -12.134 -17.962 1.00 92.19 90 MET A C 1
ATOM 681 O O . MET A 1 90 ? -0.007 -12.651 -18.788 1.00 92.19 90 MET A O 1
ATOM 685 N N . SER A 1 91 ? -1.997 -11.756 -18.265 1.00 93.00 91 SER A N 1
ATOM 686 C CA . SER A 1 91 ? -2.556 -11.867 -19.609 1.00 93.00 91 SER A CA 1
ATOM 687 C C . SER A 1 91 ? -1.857 -10.903 -20.579 1.00 93.00 91 SER A C 1
ATOM 689 O O . SER A 1 91 ? -1.584 -9.762 -20.204 1.00 93.00 91 SER A O 1
ATOM 691 N N . PRO A 1 92 ? -1.622 -11.292 -21.849 1.00 90.06 92 PRO A N 1
ATOM 692 C CA . PRO A 1 92 ? -1.011 -10.416 -22.856 1.00 90.06 92 PRO A CA 1
ATOM 693 C C . PRO A 1 92 ? -1.822 -9.141 -23.145 1.00 90.06 92 PRO A C 1
ATOM 695 O O . PRO A 1 92 ? -1.308 -8.213 -23.765 1.00 90.06 92 PRO A O 1
ATOM 698 N N . TRP A 1 93 ? -3.082 -9.078 -22.704 1.00 88.38 93 TRP A N 1
ATOM 699 C CA . TRP A 1 93 ? -3.960 -7.925 -22.901 1.00 88.38 93 TRP A CA 1
ATOM 700 C C . TRP A 1 93 ? -3.830 -6.838 -21.836 1.00 88.38 93 TRP A C 1
ATOM 702 O O . TRP A 1 93 ? -4.414 -5.773 -22.016 1.00 88.38 93 TRP A O 1
ATOM 712 N N . ALA A 1 94 ? -3.109 -7.073 -20.738 1.00 89.56 94 ALA A N 1
ATOM 713 C CA . ALA A 1 94 ? -2.837 -6.049 -19.738 1.00 89.56 94 ALA A CA 1
ATOM 714 C C . ALA A 1 94 ? -1.348 -6.000 -19.426 1.00 89.56 94 ALA A C 1
ATOM 716 O O . ALA A 1 94 ? -0.680 -7.026 -19.317 1.00 89.56 94 ALA A O 1
ATOM 717 N N . ASN A 1 95 ? -0.819 -4.791 -19.262 1.00 87.62 95 ASN A N 1
ATOM 718 C CA . ASN A 1 95 ? 0.610 -4.632 -19.078 1.00 87.62 95 ASN A CA 1
ATOM 719 C C . ASN A 1 95 ? 0.951 -3.606 -18.008 1.00 87.62 95 ASN A C 1
ATOM 721 O O . ASN A 1 95 ? 0.408 -2.500 -17.964 1.00 87.62 95 ASN A O 1
ATOM 725 N N . PHE A 1 96 ? 1.874 -4.003 -17.138 1.00 87.25 96 PHE A N 1
ATOM 726 C CA . PHE A 1 96 ? 2.393 -3.173 -16.065 1.00 87.25 96 PHE A CA 1
ATOM 727 C C . PHE A 1 96 ? 3.908 -3.267 -16.107 1.00 87.25 96 PHE A C 1
ATOM 729 O O . PHE A 1 96 ? 4.494 -4.224 -15.601 1.00 87.25 96 PHE A O 1
ATOM 736 N N . ARG A 1 97 ? 4.523 -2.295 -16.782 1.00 87.56 97 ARG A N 1
ATOM 737 C CA . ARG A 1 97 ? 5.957 -2.293 -17.069 1.00 87.56 97 ARG A CA 1
ATOM 738 C C . ARG A 1 97 ? 6.651 -1.165 -16.337 1.00 87.56 97 ARG A C 1
ATOM 740 O O . ARG A 1 97 ? 6.079 -0.108 -16.070 1.00 87.56 97 ARG A O 1
ATOM 747 N N . MET A 1 98 ? 7.918 -1.404 -16.040 1.00 83.62 98 MET A N 1
ATOM 748 C CA . MET A 1 98 ? 8.830 -0.395 -15.531 1.00 83.62 98 MET A CA 1
ATOM 749 C C . MET A 1 98 ? 9.700 0.073 -16.699 1.00 83.62 98 MET A C 1
ATOM 751 O O . MET A 1 98 ? 10.600 -0.667 -17.100 1.00 83.62 98 MET A O 1
ATOM 755 N N . PRO A 1 99 ? 9.416 1.237 -17.307 1.00 81.81 99 PRO A N 1
ATOM 756 C CA . PRO A 1 99 ? 10.270 1.753 -18.366 1.00 81.81 99 PRO A CA 1
ATOM 757 C C . PRO A 1 99 ? 11.679 2.013 -17.820 1.00 81.81 99 PRO A C 1
ATOM 759 O O . PRO A 1 99 ? 11.850 2.405 -16.659 1.00 81.81 99 PRO A O 1
ATOM 762 N N . THR A 1 100 ? 12.692 1.785 -18.656 1.00 80.31 100 THR A N 1
ATOM 763 C CA . THR A 1 100 ? 14.089 2.064 -18.315 1.00 80.31 100 THR A CA 1
ATOM 764 C C . THR A 1 100 ? 14.239 3.532 -17.906 1.00 80.31 100 THR A C 1
ATOM 766 O O . THR A 1 100 ? 13.665 4.432 -18.514 1.00 80.31 100 THR A O 1
ATOM 769 N N . GLY A 1 101 ? 14.944 3.771 -16.799 1.00 78.81 101 GLY A N 1
ATOM 770 C CA . GLY A 1 101 ? 15.109 5.108 -16.220 1.00 78.81 101 GLY A CA 1
ATOM 771 C C . GLY A 1 101 ? 14.012 5.565 -15.248 1.00 78.81 101 GLY A C 1
ATOM 772 O O . GLY A 1 101 ? 14.261 6.504 -14.498 1.00 78.81 101 GLY A O 1
ATOM 773 N N . SER A 1 102 ? 12.853 4.897 -15.158 1.00 79.81 102 SER A N 1
ATOM 774 C CA . SER A 1 102 ? 11.849 5.217 -14.125 1.00 79.81 102 SER A CA 1
ATOM 775 C C . SER A 1 102 ? 12.022 4.352 -12.869 1.00 79.81 102 SER A C 1
ATOM 777 O O . SER A 1 102 ? 12.533 3.230 -12.916 1.00 79.81 102 SER A O 1
ATOM 779 N N . PHE A 1 103 ? 11.634 4.888 -11.709 1.00 73.94 103 PHE A N 1
ATOM 780 C CA . PHE A 1 103 ? 11.576 4.165 -10.428 1.00 73.94 103 PHE A CA 1
ATOM 781 C C . PHE A 1 103 ? 10.212 3.541 -10.152 1.00 73.94 103 PHE A C 1
ATOM 783 O O . PHE A 1 103 ? 10.066 2.816 -9.169 1.00 73.94 103 PHE A O 1
ATOM 790 N N . MET A 1 104 ? 9.218 3.808 -10.994 1.00 80.50 104 MET A N 1
ATOM 791 C CA . MET A 1 104 ? 7.845 3.445 -10.698 1.00 80.50 104 MET A CA 1
ATOM 792 C C . MET A 1 104 ? 7.221 2.709 -11.876 1.00 80.50 104 MET A C 1
ATOM 794 O O . MET A 1 104 ? 7.388 3.090 -13.035 1.00 80.50 104 MET A O 1
ATOM 798 N N . GLY A 1 105 ? 6.511 1.623 -11.569 1.00 84.12 105 GLY A N 1
ATOM 799 C CA . GLY A 1 105 ? 5.734 0.899 -12.566 1.00 84.12 105 GLY A CA 1
ATOM 800 C C . GLY A 1 105 ? 4.657 1.802 -13.152 1.00 84.12 105 GLY A C 1
ATOM 801 O O . GLY A 1 105 ? 3.948 2.487 -12.410 1.00 84.12 105 GLY A O 1
ATOM 802 N N . ARG A 1 106 ? 4.532 1.803 -14.478 1.00 85.06 106 ARG A N 1
ATOM 803 C CA . ARG A 1 106 ? 3.477 2.526 -15.187 1.00 85.06 106 ARG A CA 1
ATOM 804 C C . ARG A 1 106 ? 2.540 1.529 -15.853 1.00 85.06 106 ARG A C 1
ATOM 806 O O . ARG A 1 106 ? 2.964 0.514 -16.406 1.00 85.06 106 ARG A O 1
ATOM 813 N N . TYR A 1 107 ? 1.249 1.829 -15.774 1.00 88.06 107 TYR A N 1
ATOM 814 C CA . TYR A 1 107 ? 0.239 1.127 -16.552 1.00 88.06 107 TYR A CA 1
ATOM 815 C C . TYR A 1 107 ? 0.356 1.558 -18.011 1.00 88.06 107 TYR A C 1
ATOM 817 O O . TYR A 1 107 ? 0.420 2.753 -18.303 1.00 88.06 107 TYR A O 1
ATOM 825 N N . ASP A 1 108 ? 0.388 0.584 -18.915 1.00 87.94 108 ASP A N 1
ATOM 826 C CA . ASP A 1 108 ? 0.346 0.855 -20.346 1.00 87.94 108 ASP A CA 1
ATOM 827 C C . ASP A 1 108 ? -1.114 1.014 -20.793 1.00 87.94 108 ASP A C 1
ATOM 829 O O . ASP A 1 108 ? -1.858 0.037 -20.924 1.00 87.94 108 ASP A O 1
ATOM 833 N N . PHE A 1 109 ? -1.539 2.267 -20.973 1.00 88.38 109 PHE A N 1
ATOM 834 C CA . PHE A 1 109 ? -2.905 2.622 -21.373 1.00 88.38 109 PHE A CA 1
ATOM 835 C C . PHE A 1 109 ? -3.186 2.406 -22.866 1.00 88.38 109 PHE A C 1
ATOM 837 O O . PHE A 1 109 ? -4.309 2.649 -23.300 1.00 88.38 109 PHE A O 1
ATOM 844 N N . SER A 1 110 ? -2.214 1.927 -23.652 1.00 92.38 110 SER A N 1
ATOM 845 C CA . SER A 1 110 ? -2.474 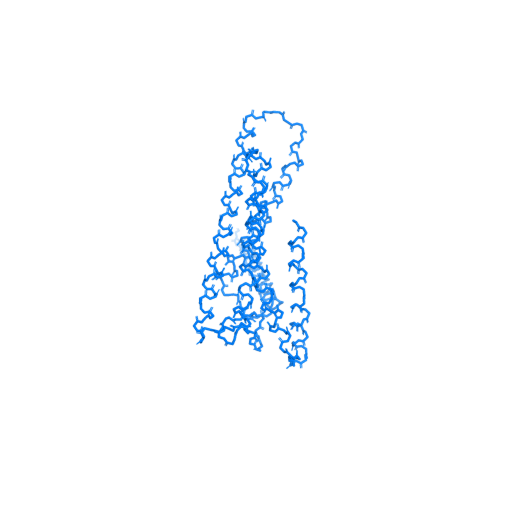1.481 -25.030 1.00 92.38 110 SER A CA 1
ATOM 846 C C . SER A 1 110 ? -3.396 0.255 -25.087 1.00 92.38 110 SER A C 1
ATOM 848 O O . SER A 1 110 ? -4.031 -0.008 -26.107 1.00 92.38 110 SER A O 1
ATOM 850 N N . LEU A 1 111 ? -3.499 -0.478 -23.975 1.00 91.50 111 LEU A N 1
ATOM 851 C CA . LEU A 1 111 ? -4.276 -1.700 -23.849 1.00 91.50 111 LEU A CA 1
ATOM 852 C C . LEU A 1 111 ? -5.588 -1.444 -23.084 1.00 91.50 111 LEU A C 1
ATOM 854 O O . LEU A 1 111 ? -5.555 -0.937 -21.955 1.00 91.50 111 LEU A O 1
ATOM 858 N N . PRO A 1 112 ? -6.751 -1.852 -23.626 1.00 91.56 112 PRO A N 1
ATOM 859 C CA . PRO A 1 112 ? -8.046 -1.560 -23.012 1.00 91.56 112 PRO A CA 1
ATOM 860 C C . PRO A 1 112 ? -8.235 -2.277 -21.668 1.00 91.56 112 PRO A C 1
ATOM 862 O O . PRO A 1 112 ? -8.824 -1.714 -20.747 1.00 91.56 112 PRO A O 1
ATOM 865 N N . LEU A 1 113 ? -7.696 -3.492 -21.501 1.00 90.62 113 LEU A N 1
ATOM 866 C CA . LEU A 1 113 ? -7.843 -4.253 -20.255 1.00 90.62 113 LEU A CA 1
ATOM 867 C C . LEU A 1 113 ? -7.059 -3.618 -19.098 1.00 90.62 113 LEU A C 1
ATOM 869 O O . LEU A 1 113 ? -7.523 -3.633 -17.957 1.00 90.62 113 LEU A O 1
ATOM 873 N N . THR A 1 114 ? -5.907 -3.004 -19.392 1.00 91.06 114 THR A N 1
ATOM 874 C CA . THR A 1 114 ? -5.112 -2.278 -18.395 1.00 91.06 114 THR A CA 1
ATOM 875 C C . THR A 1 114 ? -5.914 -1.136 -17.774 1.00 91.06 114 THR A C 1
ATOM 877 O O . THR A 1 114 ? -5.857 -0.939 -16.560 1.00 91.06 114 THR A O 1
ATOM 880 N N . TYR A 1 115 ? -6.703 -0.417 -18.578 1.00 91.75 115 TYR A N 1
ATOM 881 C CA . TYR A 1 115 ? -7.547 0.675 -18.095 1.00 91.75 115 TYR A CA 1
ATOM 882 C C . TYR A 1 115 ? -8.577 0.186 -17.068 1.00 91.75 115 TYR A C 1
ATOM 884 O O . TYR A 1 115 ? -8.648 0.722 -15.961 1.00 91.75 115 TYR A O 1
ATOM 892 N N . TYR A 1 116 ? -9.311 -0.888 -17.378 1.00 92.75 116 TYR A N 1
ATOM 893 C CA . TYR A 1 116 ? -10.287 -1.466 -16.448 1.00 92.75 116 TYR A CA 1
ATOM 894 C C . TYR A 1 116 ? -9.630 -2.047 -15.188 1.00 92.75 116 TYR A C 1
ATOM 896 O O . TYR A 1 116 ? -10.157 -1.890 -14.082 1.00 92.75 116 TYR A O 1
ATOM 904 N N . ALA A 1 117 ? -8.459 -2.677 -15.318 1.00 92.44 117 ALA A N 1
ATOM 905 C CA . ALA A 1 117 ? -7.703 -3.198 -14.180 1.00 92.44 117 ALA A CA 1
ATOM 906 C C . ALA A 1 117 ? -7.198 -2.072 -13.258 1.00 92.44 117 ALA A C 1
ATOM 908 O O . ALA A 1 117 ? -7.250 -2.198 -12.035 1.00 92.44 117 ALA A O 1
ATOM 909 N N . ALA A 1 118 ? -6.746 -0.950 -13.822 1.00 91.06 118 ALA A N 1
ATOM 910 C CA . ALA A 1 118 ? -6.318 0.218 -13.056 1.00 91.06 118 ALA A CA 1
ATOM 911 C C . ALA A 1 118 ? -7.507 0.923 -12.377 1.00 91.06 118 ALA A C 1
ATOM 913 O O . ALA A 1 118 ? -7.425 1.279 -11.198 1.00 91.06 118 ALA A O 1
ATOM 914 N N . LEU A 1 119 ? -8.631 1.073 -13.084 1.00 91.75 119 LEU A N 1
ATOM 915 C CA . LEU A 1 119 ? -9.842 1.709 -12.562 1.00 91.75 119 LEU A CA 1
ATOM 916 C C . LEU A 1 119 ? -10.474 0.897 -11.423 1.00 91.75 119 LEU A C 1
ATOM 918 O O . LEU A 1 119 ? -10.801 1.450 -10.372 1.00 91.75 119 LEU A O 1
ATOM 922 N N . SER A 1 120 ? -10.607 -0.420 -11.598 1.00 93.19 120 SER A N 1
ATOM 923 C CA . SER A 1 120 ? -11.103 -1.315 -10.544 1.00 93.19 120 SER A CA 1
ATOM 924 C C . SER A 1 120 ? -10.171 -1.318 -9.333 1.00 93.19 120 SER A C 1
ATOM 926 O O . SER A 1 120 ? -10.624 -1.131 -8.206 1.00 93.19 120 SER A O 1
ATOM 928 N N . ALA A 1 121 ? -8.859 -1.428 -9.555 1.00 90.88 121 ALA A N 1
ATOM 929 C CA . ALA A 1 121 ? -7.869 -1.406 -8.488 1.00 90.88 121 ALA A CA 1
ATOM 930 C C . ALA A 1 121 ? -7.898 -0.123 -7.654 1.00 90.88 121 ALA A C 1
ATOM 932 O O . ALA A 1 121 ? -7.934 -0.197 -6.427 1.00 90.88 121 ALA A O 1
ATOM 933 N N . SER A 1 122 ? -7.881 1.037 -8.310 1.00 89.50 122 SER A N 1
ATOM 934 C CA . SER A 1 122 ? -7.922 2.342 -7.640 1.00 89.50 122 SER A CA 1
ATOM 935 C C . SER A 1 122 ? -9.234 2.538 -6.879 1.00 89.50 122 SER A C 1
ATOM 937 O O . SER A 1 122 ? -9.207 2.949 -5.720 1.00 89.50 122 SER A O 1
ATOM 939 N N . SER A 1 123 ? -10.366 2.153 -7.475 1.00 90.62 123 SER A N 1
ATOM 940 C CA . SER A 1 123 ? -11.693 2.272 -6.857 1.00 90.62 123 SER A CA 1
ATOM 941 C C . SER A 1 123 ? -11.842 1.380 -5.620 1.00 90.62 123 SER A C 1
ATOM 943 O O . SER A 1 123 ? -12.276 1.851 -4.569 1.00 90.62 123 SER A O 1
ATOM 945 N N . VAL A 1 124 ? -11.442 0.105 -5.709 1.00 91.19 124 VAL A N 1
ATOM 946 C CA . VAL A 1 124 ? -11.479 -0.841 -4.575 1.00 91.19 124 VAL A CA 1
ATOM 947 C C . VAL A 1 124 ? -10.568 -0.372 -3.450 1.00 91.19 124 VAL A C 1
ATOM 949 O O . VAL A 1 124 ? -10.954 -0.400 -2.283 1.00 91.19 124 VAL A O 1
ATOM 952 N N . MET A 1 125 ? -9.370 0.093 -3.794 1.00 88.88 125 MET A N 1
ATOM 953 C CA . MET A 1 125 ? -8.411 0.579 -2.816 1.00 88.88 125 MET A CA 1
ATOM 954 C C . MET A 1 125 ? -8.921 1.845 -2.114 1.00 88.88 125 MET A C 1
ATOM 956 O O . MET A 1 125 ? -8.907 1.903 -0.885 1.00 88.88 125 MET A O 1
ATOM 960 N N . LEU A 1 126 ? -9.451 2.819 -2.858 1.00 87.88 126 LEU A N 1
ATOM 961 C CA . LEU A 1 126 ? -10.044 4.030 -2.289 1.00 87.88 126 LEU A CA 1
ATOM 962 C C . LEU A 1 126 ? -11.229 3.695 -1.374 1.00 87.88 126 LEU A C 1
ATOM 964 O O . LEU A 1 126 ? -11.277 4.167 -0.240 1.00 87.88 126 LEU A O 1
ATOM 968 N N . CYS A 1 127 ? -12.140 2.834 -1.836 1.00 91.44 127 CYS A N 1
ATOM 969 C CA . CYS A 1 127 ? -13.309 2.400 -1.074 1.00 91.44 127 CYS A CA 1
ATOM 970 C C . CYS A 1 127 ? -12.905 1.679 0.219 1.00 91.44 127 CYS A C 1
ATOM 972 O O . CYS A 1 127 ? -13.343 2.062 1.301 1.00 91.44 127 CYS A O 1
ATOM 974 N N . SER A 1 128 ? -11.994 0.703 0.142 1.00 90.44 128 SER A N 1
ATOM 975 C CA . SER A 1 128 ? -11.504 -0.030 1.315 1.00 90.44 128 SER A CA 1
ATOM 976 C C . SER A 1 128 ? -10.863 0.904 2.339 1.00 90.44 128 SER A C 1
ATOM 978 O O . SER A 1 128 ? -11.138 0.817 3.540 1.00 90.44 128 SER A O 1
ATOM 980 N N . THR A 1 129 ? -10.038 1.843 1.875 1.00 86.00 129 THR A N 1
ATOM 981 C CA . THR A 1 129 ? -9.350 2.780 2.767 1.00 86.00 129 THR A CA 1
ATOM 982 C C . THR A 1 129 ? -10.352 3.760 3.396 1.00 86.00 129 THR A C 1
ATOM 984 O O . THR A 1 129 ? -10.305 3.990 4.605 1.00 86.00 129 THR A O 1
ATOM 987 N N . ALA A 1 130 ? -11.331 4.262 2.634 1.00 88.12 130 ALA A N 1
ATOM 988 C CA . ALA A 1 130 ? -12.409 5.118 3.141 1.00 88.12 130 ALA A CA 1
ATOM 989 C C . ALA A 1 130 ? -13.320 4.395 4.153 1.00 88.12 130 ALA A C 1
ATOM 991 O O . ALA A 1 130 ? -13.634 4.946 5.208 1.00 88.12 130 ALA A O 1
ATOM 992 N N . CYS A 1 131 ? -13.693 3.138 3.900 1.00 90.88 131 CYS A N 1
ATOM 993 C CA . CYS A 1 131 ? -14.424 2.317 4.867 1.00 90.88 131 CYS A CA 1
ATOM 994 C C . CYS A 1 131 ? -13.607 2.095 6.146 1.00 90.88 131 CYS A C 1
ATOM 996 O O . CYS A 1 131 ? -14.140 2.193 7.251 1.00 90.88 131 CYS A O 1
ATOM 998 N N . THR A 1 132 ? -12.299 1.859 6.008 1.00 88.19 132 THR A N 1
ATOM 999 C CA . THR A 1 132 ? -11.386 1.705 7.149 1.00 88.19 132 THR A CA 1
ATOM 1000 C C . THR A 1 132 ? -11.358 2.984 7.988 1.00 88.19 132 THR A C 1
ATOM 1002 O O . THR A 1 132 ? -11.429 2.912 9.215 1.00 88.19 132 THR A O 1
ATOM 1005 N N . PHE A 1 133 ? -11.335 4.153 7.338 1.00 83.94 133 PHE A N 1
ATOM 1006 C CA . PHE A 1 133 ? -11.424 5.448 8.013 1.00 83.94 133 PHE A CA 1
ATOM 1007 C C . PHE A 1 133 ? -12.711 5.591 8.817 1.00 83.94 133 PHE A C 1
ATOM 1009 O O . PHE A 1 133 ? -12.660 5.881 10.011 1.00 83.94 133 PHE A O 1
ATOM 1016 N N . ALA A 1 134 ? -13.856 5.355 8.173 1.00 90.06 134 ALA A N 1
ATOM 1017 C CA . ALA A 1 134 ? -15.160 5.465 8.810 1.00 90.06 134 ALA A CA 1
ATOM 1018 C C . ALA A 1 134 ? -15.256 4.555 10.042 1.00 90.06 134 ALA A C 1
ATOM 1020 O O . ALA A 1 134 ? -15.696 4.997 11.102 1.00 90.06 134 ALA A O 1
ATOM 1021 N N . ILE A 1 135 ? -14.761 3.316 9.944 1.00 89.62 135 ILE A N 1
ATOM 1022 C CA . ILE A 1 135 ? -14.706 2.385 11.078 1.00 89.62 135 ILE A CA 1
ATOM 1023 C C . ILE A 1 135 ? -13.850 2.949 12.214 1.00 89.62 135 ILE A C 1
ATOM 1025 O O . ILE A 1 135 ? -14.281 2.923 13.365 1.00 89.62 135 ILE A O 1
ATOM 1029 N N . TYR A 1 136 ? -12.664 3.485 11.925 1.00 84.25 136 TYR A N 1
ATOM 1030 C CA . TYR A 1 136 ? -11.824 4.076 12.967 1.00 84.25 136 TYR A CA 1
ATOM 1031 C C . TYR A 1 136 ? -12.461 5.306 13.615 1.00 84.25 136 TYR A C 1
ATOM 1033 O O . TYR A 1 136 ? -12.388 5.436 14.836 1.00 84.25 136 TYR A O 1
ATOM 1041 N N . VAL A 1 137 ? -13.132 6.168 12.846 1.00 86.06 137 VAL A N 1
ATOM 1042 C CA . VAL A 1 137 ? -13.898 7.298 13.395 1.00 86.06 137 VAL A CA 1
ATOM 1043 C C . VAL A 1 137 ? -14.982 6.790 14.344 1.00 86.06 137 VAL A C 1
ATOM 1045 O O . VAL A 1 137 ? -15.075 7.277 15.468 1.00 86.06 137 VAL A O 1
ATOM 1048 N N . VAL A 1 138 ? -15.735 5.755 13.956 1.00 90.44 138 VAL A N 1
ATOM 1049 C CA . VAL A 1 138 ? -16.745 5.126 14.823 1.00 90.44 138 VAL A CA 1
ATOM 1050 C C . VAL A 1 138 ? -16.117 4.569 16.103 1.00 90.44 138 VAL A C 1
ATOM 1052 O O . VAL A 1 138 ? -16.636 4.840 17.185 1.00 90.44 138 VAL A O 1
ATOM 1055 N N . ILE A 1 139 ? -14.984 3.858 16.014 1.00 85.94 139 ILE A N 1
ATOM 1056 C CA . ILE A 1 139 ? -14.257 3.336 17.187 1.00 85.94 139 ILE A CA 1
ATOM 1057 C C . ILE A 1 139 ? -13.859 4.481 18.126 1.00 85.94 139 ILE A C 1
ATOM 1059 O O . ILE A 1 139 ? -14.093 4.399 19.331 1.00 85.94 139 ILE A O 1
ATOM 1063 N N . ILE A 1 140 ? -13.280 5.560 17.594 1.00 84.19 140 ILE A N 1
ATOM 1064 C CA . ILE A 1 140 ? -12.832 6.713 18.387 1.00 84.19 140 ILE A CA 1
ATOM 1065 C C . ILE A 1 140 ? -14.026 7.416 19.037 1.00 84.19 140 ILE A C 1
ATOM 1067 O O . ILE A 1 140 ? -13.983 7.710 20.231 1.00 84.19 140 ILE A O 1
ATOM 1071 N N . CYS A 1 141 ? -15.105 7.654 18.290 1.00 88.19 141 CYS A N 1
ATOM 1072 C CA . CYS A 1 141 ? -16.328 8.253 18.816 1.00 88.19 141 CYS A CA 1
ATOM 1073 C C . CYS A 1 141 ? -16.952 7.390 19.919 1.00 88.19 141 CYS A C 1
ATOM 1075 O O . CYS A 1 141 ? -17.346 7.923 20.956 1.00 88.19 141 CYS A O 1
ATOM 1077 N N . TYR A 1 142 ? -17.012 6.071 19.724 1.00 88.00 142 TYR A N 1
ATOM 1078 C CA . TYR A 1 142 ? -17.541 5.131 20.710 1.00 88.00 142 TYR A CA 1
ATOM 1079 C C . TYR A 1 142 ? -16.702 5.129 21.990 1.00 88.00 142 TYR A C 1
ATOM 1081 O O . TYR A 1 142 ? -17.245 5.307 23.079 1.00 88.00 142 TYR A O 1
ATOM 1089 N N . LEU A 1 143 ? -15.376 5.022 21.865 1.00 82.88 143 LEU A N 1
ATOM 1090 C CA . LEU A 1 143 ? -14.462 5.069 23.008 1.00 82.88 143 LEU A CA 1
ATOM 1091 C C . LEU A 1 143 ? -14.509 6.419 23.731 1.00 82.88 143 LEU A C 1
ATOM 1093 O O . LEU A 1 143 ? -14.457 6.461 24.958 1.00 82.88 143 LEU A O 1
ATOM 1097 N N . SER A 1 144 ? -14.659 7.521 22.994 1.00 83.62 144 SER A N 1
ATOM 1098 C CA . SER A 1 144 ? -14.821 8.857 23.574 1.00 83.62 144 SER A CA 1
ATOM 1099 C C . SER A 1 144 ? -16.125 8.976 24.372 1.00 83.62 144 SER A C 1
ATOM 1101 O O . SER A 1 144 ? -16.111 9.462 25.501 1.00 83.62 144 SER A O 1
ATOM 1103 N N . ARG A 1 145 ? -17.244 8.452 23.847 1.00 87.88 145 ARG A N 1
ATOM 1104 C CA . ARG A 1 145 ? -18.536 8.429 24.557 1.00 87.88 145 ARG A CA 1
ATOM 1105 C C . ARG A 1 145 ? -18.506 7.544 25.797 1.00 87.88 145 ARG A C 1
ATOM 1107 O O . ARG A 1 145 ? -18.936 7.986 26.859 1.00 87.88 145 ARG A O 1
ATOM 1114 N N . LEU A 1 146 ? -17.973 6.327 25.674 1.00 82.44 146 LEU A N 1
ATOM 1115 C CA . LEU A 1 146 ? -17.831 5.398 26.796 1.00 82.44 146 LEU A CA 1
ATOM 1116 C C . LEU A 1 146 ? -16.988 6.030 27.911 1.00 82.44 146 LEU A C 1
ATOM 1118 O O . LEU A 1 146 ? -17.311 5.919 29.090 1.00 82.44 146 LEU A O 1
ATOM 1122 N N . ARG A 1 147 ? -15.950 6.779 27.529 1.00 76.56 147 ARG A N 1
ATOM 1123 C CA . ARG A 1 147 ? -15.118 7.541 28.456 1.00 76.56 147 ARG A CA 1
ATOM 1124 C C . ARG A 1 147 ? -15.863 8.687 29.137 1.00 76.56 147 ARG A C 1
ATOM 1126 O O . ARG A 1 147 ? -15.664 8.880 30.329 1.00 76.56 147 ARG A O 1
ATOM 1133 N N . SER A 1 148 ? -16.697 9.444 28.423 1.00 80.25 148 SER A N 1
ATOM 1134 C CA . SER A 1 148 ? -17.514 10.498 29.047 1.00 80.25 148 SER A CA 1
ATOM 1135 C C . SER A 1 148 ? -18.459 9.951 30.121 1.00 80.25 148 SER A C 1
ATOM 1137 O O . SER A 1 148 ? -18.862 10.700 31.003 1.00 80.25 148 SER A O 1
ATOM 1139 N N . GLN A 1 149 ? -18.788 8.657 30.066 1.00 80.81 149 GLN A N 1
ATOM 1140 C CA . GLN A 1 149 ? -19.643 7.984 31.045 1.00 80.81 149 GLN A CA 1
ATOM 1141 C C . GLN A 1 149 ? -18.849 7.263 32.154 1.00 80.81 149 GLN A C 1
ATOM 1143 O O . GLN A 1 149 ? -19.308 7.200 33.292 1.00 80.81 149 GLN A O 1
ATOM 1148 N N . ALA A 1 150 ? -17.648 6.752 31.867 1.00 71.69 150 ALA A N 1
ATOM 1149 C CA . ALA A 1 150 ? -16.804 6.038 32.827 1.00 71.69 150 ALA A CA 1
ATOM 1150 C C . ALA A 1 150 ? -15.815 6.987 33.537 1.00 71.69 150 ALA A C 1
ATOM 1152 O O . ALA A 1 150 ? -14.668 7.153 33.123 1.00 71.69 150 ALA A O 1
ATOM 1153 N N . VAL A 1 151 ? -16.260 7.611 34.631 1.00 62.94 151 VAL A N 1
ATOM 1154 C CA . VAL A 1 151 ? -15.541 8.701 35.323 1.00 62.94 151 VAL A CA 1
ATOM 1155 C C . VAL A 1 151 ? -14.227 8.265 36.007 1.00 62.94 151 VAL A C 1
ATOM 1157 O O . VAL A 1 151 ? -13.370 9.114 36.237 1.00 62.94 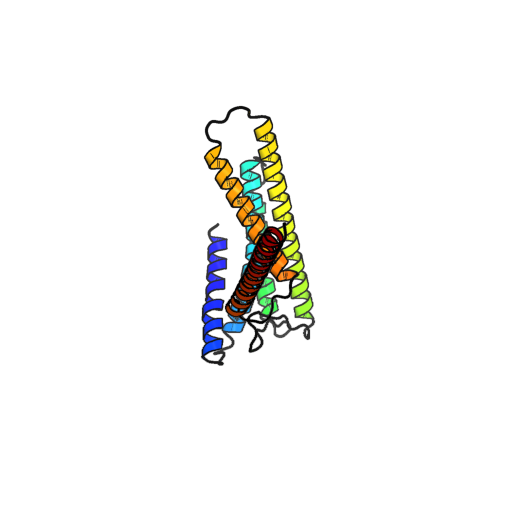151 VAL A O 1
ATOM 1160 N N . ILE A 1 152 ? -13.980 6.976 36.301 1.00 58.59 152 ILE A N 1
ATOM 1161 C CA . ILE A 1 152 ? -12.759 6.544 37.021 1.00 58.59 152 ILE A CA 1
ATOM 1162 C C . ILE A 1 152 ? -12.298 5.139 36.578 1.00 58.59 152 ILE A C 1
ATOM 1164 O O . ILE A 1 152 ? -12.781 4.137 37.095 1.00 58.59 152 ILE A O 1
ATOM 1168 N N . ILE A 1 153 ? -11.324 5.029 35.659 1.00 56.53 153 ILE A N 1
ATOM 1169 C CA . ILE A 1 153 ? -10.641 3.751 35.350 1.00 56.53 153 ILE A CA 1
ATOM 1170 C C . ILE A 1 153 ? -9.119 3.902 35.507 1.00 56.53 153 ILE A C 1
ATOM 1172 O O . ILE A 1 153 ? -8.477 4.744 34.880 1.00 56.53 153 ILE A O 1
ATOM 1176 N N . LYS A 1 154 ? -8.529 3.032 36.339 1.00 65.00 154 LYS A N 1
ATOM 1177 C CA . LYS A 1 154 ? -7.142 3.086 36.850 1.00 65.00 154 LYS A CA 1
ATOM 1178 C C . LYS A 1 154 ? -6.042 2.760 35.812 1.00 65.00 154 LYS A C 1
ATOM 1180 O O . LYS A 1 154 ? -4.866 2.973 36.091 1.00 65.00 154 LYS A O 1
ATOM 1185 N N . HIS A 1 155 ? -6.389 2.297 34.602 1.00 66.38 155 HIS A N 1
ATOM 1186 C CA . HIS A 1 155 ? -5.435 1.831 33.570 1.00 66.38 155 HIS A CA 1
ATOM 1187 C C . HIS A 1 155 ? -5.436 2.634 32.246 1.00 66.38 155 HIS A C 1
ATOM 1189 O O . HIS A 1 155 ? -5.057 2.124 31.194 1.00 66.38 155 HIS A O 1
ATOM 1195 N N . TYR A 1 156 ? -5.770 3.926 32.298 1.00 67.00 156 TYR A N 1
ATOM 1196 C CA . TYR A 1 156 ? -5.908 4.816 31.130 1.00 67.00 156 TYR A CA 1
ATOM 1197 C C . TYR A 1 156 ? -4.678 4.915 30.202 1.00 67.00 156 TYR A C 1
ATOM 1199 O O . TYR A 1 156 ? -4.812 5.007 28.980 1.00 67.00 156 TYR A O 1
ATOM 1207 N N . LYS A 1 157 ? -3.457 4.913 30.755 1.00 77.00 157 LYS A N 1
ATOM 1208 C CA . LYS A 1 157 ? -2.247 5.209 29.966 1.00 77.00 157 LYS A CA 1
ATOM 1209 C C . LYS A 1 157 ? -1.963 4.153 28.891 1.00 77.00 157 LYS A C 1
ATOM 1211 O O . LYS A 1 157 ? -1.548 4.514 27.797 1.00 77.00 157 LYS A O 1
ATOM 1216 N N . ARG A 1 158 ? -2.205 2.868 29.179 1.00 75.75 158 ARG A N 1
ATOM 1217 C CA . ARG A 1 158 ? -1.872 1.765 28.261 1.00 75.75 158 ARG A CA 1
ATOM 1218 C C . ARG A 1 158 ? -2.811 1.720 27.056 1.00 75.75 158 ARG A C 1
ATOM 1220 O O . ARG A 1 158 ? -2.349 1.573 25.929 1.00 75.75 158 ARG A O 1
ATOM 1227 N N . GLU A 1 159 ? -4.109 1.886 27.288 1.00 70.31 159 GLU A N 1
ATOM 1228 C CA . GLU A 1 159 ? -5.125 1.843 26.231 1.00 70.31 159 GLU A CA 1
ATOM 1229 C C . GLU A 1 159 ? -5.030 3.059 25.300 1.00 70.31 159 GLU A C 1
ATOM 1231 O O . GLU A 1 159 ? -5.079 2.913 24.076 1.00 70.31 159 GLU A O 1
ATOM 1236 N N . ARG A 1 160 ? -4.753 4.249 25.860 1.00 76.12 160 ARG A N 1
ATOM 1237 C CA . ARG A 1 160 ? -4.499 5.462 25.070 1.00 76.12 160 ARG A CA 1
ATOM 1238 C C . ARG A 1 160 ? -3.338 5.271 24.096 1.00 76.12 160 ARG A C 1
ATOM 1240 O O . ARG A 1 160 ? -3.458 5.681 22.947 1.00 76.12 160 ARG A O 1
ATOM 1247 N N . THR A 1 161 ? -2.236 4.656 24.524 1.00 80.25 161 THR A N 1
ATOM 1248 C CA . THR A 1 161 ? -1.076 4.440 23.646 1.00 80.25 161 THR A CA 1
ATOM 1249 C C . THR A 1 161 ? -1.421 3.543 22.459 1.00 80.25 161 THR A C 1
ATOM 1251 O O . THR A 1 161 ? -1.014 3.841 21.340 1.00 80.25 161 THR A O 1
ATOM 1254 N N . ILE A 1 162 ? -2.220 2.489 22.665 1.00 76.75 162 ILE A N 1
ATOM 1255 C CA . ILE A 1 162 ? -2.655 1.589 21.581 1.00 76.75 162 ILE A CA 1
ATOM 1256 C C . ILE A 1 162 ? -3.535 2.341 20.575 1.00 76.75 162 ILE A C 1
ATOM 1258 O O . ILE A 1 162 ? -3.363 2.185 19.364 1.00 76.75 162 ILE A O 1
ATOM 1262 N N . LEU A 1 163 ? -4.448 3.181 21.068 1.00 69.75 163 LEU A N 1
ATOM 1263 C CA . LEU A 1 163 ? -5.329 3.986 20.224 1.00 69.75 163 LEU A CA 1
ATOM 1264 C C . LEU A 1 163 ? -4.540 5.032 19.432 1.00 69.75 163 LEU A C 1
ATOM 1266 O O . LEU A 1 163 ? -4.702 5.127 18.220 1.00 69.75 163 LEU A O 1
ATOM 1270 N N . VAL A 1 164 ? -3.641 5.766 20.091 1.00 77.88 164 VAL A N 1
ATOM 1271 C CA . VAL A 1 164 ? -2.776 6.760 19.437 1.00 77.88 164 VAL A CA 1
ATOM 1272 C C . VAL A 1 164 ? -1.903 6.101 18.372 1.00 77.88 164 VAL A C 1
ATOM 1274 O O . VAL A 1 164 ? -1.825 6.612 17.260 1.00 77.88 164 VAL A O 1
ATOM 1277 N N . TYR A 1 165 ? -1.311 4.941 18.664 1.00 79.19 165 TYR A N 1
ATOM 1278 C CA . TYR A 1 165 ? -0.540 4.182 17.679 1.00 79.19 165 TYR A CA 1
ATOM 1279 C C . TYR A 1 165 ? -1.389 3.803 16.457 1.00 79.19 165 TYR A C 1
ATOM 1281 O O . TYR A 1 165 ? -0.940 3.955 15.322 1.00 79.19 165 TYR A O 1
ATOM 1289 N N . ALA A 1 166 ? -2.631 3.354 16.671 1.00 69.19 166 ALA A N 1
ATOM 1290 C CA . ALA A 1 166 ? -3.545 3.027 15.581 1.00 69.19 166 ALA A CA 1
ATOM 1291 C C . ALA A 1 166 ? -3.906 4.257 14.731 1.00 69.19 166 ALA A C 1
ATOM 1293 O O . ALA A 1 166 ? -3.919 4.153 13.508 1.00 69.19 166 ALA A O 1
ATOM 1294 N N . VAL A 1 167 ? -4.145 5.412 15.364 1.00 74.25 167 VAL A N 1
ATOM 1295 C CA . VAL A 1 167 ? -4.445 6.675 14.670 1.00 74.25 167 VAL A CA 1
ATOM 1296 C C . VAL A 1 167 ? -3.255 7.144 13.844 1.00 74.25 167 VAL A C 1
ATOM 1298 O O . VAL A 1 167 ? -3.431 7.446 12.671 1.00 74.25 167 VAL A O 1
ATOM 1301 N N . ILE A 1 168 ? -2.051 7.172 14.422 1.00 83.06 168 ILE A N 1
ATOM 1302 C CA . ILE A 1 168 ? -0.842 7.592 13.702 1.00 83.06 168 ILE A CA 1
ATOM 1303 C C . ILE A 1 168 ? -0.618 6.686 12.494 1.00 83.06 168 ILE A C 1
ATOM 1305 O O . ILE A 1 168 ? -0.509 7.190 11.382 1.00 83.06 168 ILE A O 1
ATOM 1309 N N . ARG A 1 169 ? -0.627 5.360 12.693 1.00 77.31 169 ARG A N 1
ATOM 1310 C CA . ARG A 1 169 ? -0.468 4.392 11.601 1.00 77.31 169 ARG A CA 1
ATOM 1311 C C . ARG A 1 169 ? -1.491 4.625 10.492 1.00 77.31 169 ARG A C 1
ATOM 1313 O O . ARG A 1 169 ? -1.125 4.683 9.328 1.00 77.31 169 ARG A O 1
ATOM 1320 N N . PHE A 1 170 ? -2.753 4.811 10.864 1.00 71.62 170 PHE A N 1
ATOM 1321 C CA . PHE A 1 170 ? -3.822 5.059 9.909 1.00 71.62 170 PHE A CA 1
ATOM 1322 C C . PHE A 1 170 ? -3.625 6.370 9.127 1.00 71.62 170 PHE A C 1
ATOM 1324 O O . PHE A 1 170 ? -3.778 6.383 7.909 1.00 71.62 170 PHE A O 1
ATOM 1331 N N . VAL A 1 171 ? -3.266 7.467 9.804 1.00 76.88 171 VAL A N 1
ATOM 1332 C CA . VAL A 1 171 ? -3.001 8.763 9.154 1.00 76.88 171 VAL A CA 1
ATOM 1333 C C . VAL A 1 171 ? -1.822 8.645 8.193 1.00 76.88 171 VAL A C 1
ATOM 1335 O O . VAL A 1 171 ? -1.894 9.157 7.077 1.00 76.88 171 VAL A O 1
ATOM 1338 N N . THR A 1 172 ? -0.760 7.943 8.589 1.00 80.56 172 THR A N 1
ATOM 1339 C CA . THR A 1 172 ? 0.398 7.685 7.731 1.00 80.56 172 THR A CA 1
ATOM 1340 C C . THR A 1 172 ? 0.011 6.871 6.496 1.00 80.56 172 THR A C 1
ATOM 1342 O O . THR A 1 172 ? 0.315 7.302 5.385 1.00 80.56 172 THR A O 1
ATOM 1345 N N . ASP A 1 173 ? -0.718 5.764 6.665 1.00 71.94 173 ASP A N 1
ATOM 1346 C CA . ASP A 1 173 ? -1.164 4.905 5.559 1.00 71.94 173 ASP A CA 1
ATOM 1347 C C . ASP A 1 173 ? -2.086 5.670 4.588 1.00 71.94 173 ASP A C 1
ATOM 1349 O O . ASP A 1 173 ? -1.912 5.594 3.372 1.00 71.94 173 ASP A O 1
ATOM 1353 N N . MET A 1 174 ? -3.015 6.483 5.107 1.00 72.44 174 MET A N 1
ATOM 1354 C CA . MET A 1 174 ? -3.878 7.348 4.290 1.00 72.44 174 MET A CA 1
ATOM 1355 C C . MET A 1 174 ? -3.100 8.414 3.525 1.00 72.44 174 MET A C 1
ATOM 1357 O O . MET A 1 174 ? -3.359 8.650 2.345 1.00 72.44 174 MET A O 1
ATOM 1361 N N . THR A 1 175 ? -2.144 9.063 4.190 1.00 80.31 175 THR A N 1
ATOM 1362 C CA . THR A 1 175 ? -1.320 10.102 3.567 1.00 80.31 175 THR A CA 1
ATOM 1363 C C . THR A 1 175 ? -0.499 9.506 2.430 1.00 80.31 175 THR A C 1
ATOM 1365 O O . THR A 1 175 ? -0.479 10.069 1.339 1.00 80.31 175 THR A O 1
ATOM 1368 N N . LEU A 1 176 ? 0.110 8.334 2.651 1.00 76.19 176 LEU A N 1
ATOM 1369 C CA . LEU A 1 176 ? 0.812 7.580 1.612 1.00 76.19 176 LEU A CA 1
ATOM 1370 C C . LEU A 1 176 ? -0.123 7.252 0.447 1.00 76.19 176 LEU A C 1
ATOM 1372 O O . LEU A 1 176 ? 0.229 7.504 -0.701 1.00 76.19 176 LEU A O 1
ATOM 1376 N N . LEU A 1 177 ? -1.328 6.750 0.723 1.00 71.94 177 LEU A N 1
ATOM 1377 C CA . LEU A 1 177 ? -2.292 6.384 -0.312 1.00 71.94 177 LEU A CA 1
ATOM 1378 C C . LEU A 1 177 ? -2.679 7.570 -1.206 1.00 71.94 177 LEU A C 1
ATOM 1380 O O . LEU A 1 177 ? -2.677 7.452 -2.434 1.00 71.94 177 LEU A O 1
ATOM 1384 N N . ILE A 1 178 ? -3.011 8.706 -0.589 1.00 76.25 178 ILE A N 1
ATOM 1385 C CA . ILE A 1 178 ? -3.390 9.931 -1.298 1.00 76.25 178 ILE A CA 1
ATOM 1386 C C . ILE A 1 178 ? -2.198 10.451 -2.098 1.00 76.25 178 ILE A C 1
ATOM 1388 O O . ILE A 1 178 ? -2.350 10.775 -3.275 1.00 76.25 178 ILE A O 1
ATOM 1392 N N . LEU A 1 179 ? -1.010 10.474 -1.488 1.00 80.62 179 LEU A N 1
ATOM 1393 C CA . LEU A 1 179 ? 0.215 10.909 -2.147 1.00 80.62 179 LEU A CA 1
ATOM 1394 C C . LEU A 1 179 ? 0.505 10.055 -3.388 1.00 80.62 179 LEU A C 1
ATOM 1396 O O . LEU A 1 179 ? 0.748 10.601 -4.454 1.00 80.62 179 LEU A O 1
ATOM 1400 N N . PHE A 1 180 ? 0.396 8.731 -3.284 1.00 72.88 180 PHE A N 1
ATOM 1401 C CA . PHE A 1 180 ? 0.673 7.824 -4.398 1.00 72.88 180 PHE A CA 1
ATOM 1402 C C . PHE A 1 180 ? -0.382 7.839 -5.511 1.00 72.88 180 PHE A C 1
ATOM 1404 O O . PHE A 1 180 ? -0.030 7.577 -6.659 1.00 72.88 180 PHE A O 1
ATOM 1411 N N . ASN A 1 181 ? -1.657 8.109 -5.206 1.00 73.44 181 ASN A N 1
ATOM 1412 C CA . ASN A 1 181 ? -2.718 8.099 -6.224 1.00 73.44 181 ASN A CA 1
ATOM 1413 C C . ASN A 1 181 ? -2.943 9.459 -6.884 1.00 73.44 181 ASN A C 1
ATOM 1415 O O . ASN A 1 181 ? -3.214 9.510 -8.081 1.00 73.44 181 ASN A O 1
ATOM 1419 N N . PHE A 1 182 ? -2.867 10.551 -6.122 1.00 78.06 182 PHE A N 1
ATOM 1420 C CA . PHE A 1 182 ? -3.225 11.881 -6.620 1.00 78.06 182 PHE A CA 1
ATOM 1421 C C . PHE A 1 182 ? -2.014 12.724 -7.005 1.00 78.06 182 PHE A C 1
ATOM 1423 O O . PHE A 1 182 ? -2.115 13.548 -7.914 1.00 78.06 182 PHE A O 1
ATOM 1430 N N . PHE A 1 183 ? -0.866 12.525 -6.356 1.00 80.88 183 PHE A N 1
ATOM 1431 C CA . PHE A 1 183 ? 0.340 13.269 -6.691 1.00 80.88 183 PHE A CA 1
ATOM 1432 C C . PHE A 1 183 ? 1.201 12.444 -7.642 1.00 80.88 183 PHE A C 1
ATOM 1434 O O . PHE A 1 183 ? 1.586 11.312 -7.356 1.00 80.88 183 PHE A O 1
ATOM 1441 N N . LYS A 1 184 ? 1.539 13.029 -8.794 1.00 73.50 184 LYS A N 1
ATOM 1442 C CA . LYS A 1 184 ? 2.592 12.477 -9.646 1.00 73.50 184 LYS A CA 1
ATOM 1443 C C . LYS A 1 184 ? 3.910 12.647 -8.904 1.00 73.50 184 LYS A C 1
ATOM 1445 O O . LYS A 1 184 ? 4.427 13.761 -8.821 1.00 73.50 184 LYS A O 1
ATOM 1450 N N . LEU A 1 185 ? 4.428 11.557 -8.342 1.00 74.25 185 LEU A N 1
ATOM 1451 C CA . LEU A 1 185 ? 5.780 11.573 -7.809 1.00 74.25 185 LEU A CA 1
ATOM 1452 C C . LEU A 1 185 ? 6.759 11.854 -8.960 1.00 74.25 185 LEU A C 1
ATOM 1454 O O . LEU A 1 185 ? 6.556 11.345 -10.067 1.00 74.25 185 LEU A O 1
ATOM 1458 N N . PRO A 1 186 ? 7.793 12.677 -8.727 1.00 76.19 186 PRO A N 1
ATOM 1459 C CA . PRO A 1 186 ? 8.841 12.878 -9.713 1.00 76.19 186 PRO A CA 1
ATOM 1460 C C . PRO A 1 186 ? 9.501 11.534 -10.036 1.00 76.19 186 PRO A C 1
ATOM 1462 O O . PRO A 1 186 ? 9.726 10.718 -9.145 1.00 76.19 186 PRO A O 1
ATOM 1465 N N . ASP A 1 187 ? 9.844 11.319 -11.306 1.00 73.50 187 ASP A N 1
ATOM 1466 C CA . ASP A 1 187 ? 10.529 10.100 -11.770 1.00 73.50 187 ASP A CA 1
ATOM 1467 C C . ASP A 1 187 ? 11.969 9.974 -11.238 1.00 73.50 187 ASP A C 1
ATOM 1469 O O . ASP A 1 187 ? 12.666 8.999 -11.518 1.00 73.50 187 ASP A O 1
ATOM 1473 N N . GLU A 1 188 ? 12.429 10.967 -10.483 1.00 76.38 188 GLU A N 1
ATOM 1474 C CA . GLU A 1 188 ? 13.772 11.031 -9.939 1.00 76.38 188 GLU A CA 1
ATOM 1475 C C . GLU A 1 188 ? 13.962 10.081 -8.743 1.00 76.38 188 GLU A C 1
ATOM 1477 O O . GLU A 1 188 ? 13.019 9.812 -7.992 1.00 76.38 188 GLU A O 1
ATOM 1482 N N . PRO A 1 189 ? 15.196 9.593 -8.510 1.00 74.94 189 PRO A N 1
ATOM 1483 C CA . PRO A 1 189 ? 15.515 8.815 -7.320 1.00 74.94 189 PRO A CA 1
ATOM 1484 C C . PRO A 1 189 ? 15.089 9.559 -6.053 1.00 74.94 189 PRO A C 1
ATOM 1486 O O . PRO A 1 189 ? 15.403 10.738 -5.903 1.00 74.94 189 PRO A O 1
ATOM 1489 N N . TRP A 1 190 ? 14.491 8.864 -5.081 1.00 72.69 190 TRP A N 1
ATOM 1490 C CA . TRP A 1 190 ? 14.219 9.445 -3.759 1.00 72.69 190 TRP A CA 1
ATOM 1491 C C . TRP A 1 190 ? 15.429 10.162 -3.136 1.00 72.69 190 TRP A C 1
ATOM 1493 O O . TRP A 1 190 ? 15.233 11.248 -2.600 1.00 72.69 190 TRP A O 1
ATOM 1503 N N . PRO A 1 191 ? 16.678 9.661 -3.246 1.00 75.88 191 PRO A N 1
ATOM 1504 C CA . PRO A 1 191 ? 17.852 10.411 -2.796 1.00 75.88 191 PRO A CA 1
ATOM 1505 C C . PRO A 1 191 ? 18.027 11.775 -3.478 1.00 75.88 191 PRO A C 1
ATOM 1507 O O . PRO A 1 191 ? 18.432 12.728 -2.820 1.00 75.88 191 PRO A O 1
ATOM 1510 N N . ALA A 1 192 ? 17.689 11.892 -4.765 1.00 77.81 192 ALA A N 1
ATOM 1511 C CA . ALA A 1 192 ? 17.722 13.156 -5.499 1.00 77.81 192 ALA A CA 1
ATOM 1512 C C . ALA A 1 192 ? 16.577 14.088 -5.072 1.00 77.81 192 ALA A C 1
ATOM 1514 O O . ALA A 1 192 ? 16.770 15.291 -4.922 1.00 77.81 192 ALA A O 1
ATOM 1515 N N . VAL A 1 193 ? 15.393 13.534 -4.798 1.00 78.00 193 VAL A N 1
ATOM 1516 C CA . VAL A 1 193 ? 14.270 14.302 -4.239 1.00 78.00 193 VAL A CA 1
ATOM 1517 C C . VAL A 1 193 ? 14.624 14.830 -2.850 1.00 78.00 193 VAL A C 1
ATOM 1519 O O . VAL A 1 193 ? 14.433 16.011 -2.576 1.00 78.00 193 VAL A O 1
ATOM 1522 N N . ILE A 1 194 ? 15.187 13.982 -1.986 1.00 78.81 194 ILE A N 1
ATOM 1523 C CA . ILE A 1 194 ? 15.618 14.353 -0.634 1.00 78.81 194 ILE A CA 1
ATOM 1524 C C . ILE A 1 194 ? 16.741 15.384 -0.700 1.00 78.81 194 ILE A C 1
ATOM 1526 O O . ILE A 1 194 ? 16.705 16.341 0.065 1.00 78.81 194 ILE A O 1
ATOM 1530 N N . SER A 1 195 ? 17.707 15.242 -1.612 1.00 80.00 195 SER A N 1
ATOM 1531 C CA . SER A 1 195 ? 18.787 16.222 -1.748 1.00 80.00 195 SER A CA 1
ATOM 1532 C C . SER A 1 195 ? 18.270 17.570 -2.247 1.00 80.00 195 SER A C 1
ATOM 1534 O O . SER A 1 195 ? 18.650 18.594 -1.687 1.00 80.00 195 SER A O 1
ATOM 1536 N N . LYS A 1 196 ? 17.338 17.596 -3.209 1.00 82.38 196 LYS A N 1
ATOM 1537 C CA . LYS A 1 196 ? 16.659 18.825 -3.656 1.00 82.38 196 LYS A CA 1
ATOM 1538 C C . LYS A 1 196 ? 15.838 19.465 -2.545 1.00 82.38 196 LYS A C 1
ATOM 1540 O O . LYS A 1 196 ? 15.875 20.682 -2.371 1.00 82.38 196 LYS A O 1
ATOM 1545 N N . PHE A 1 197 ? 15.115 18.654 -1.776 1.00 80.62 197 PHE A N 1
ATOM 1546 C CA . PHE A 1 197 ? 14.356 19.130 -0.628 1.00 80.62 197 PHE A CA 1
ATOM 1547 C C . PHE A 1 197 ? 15.317 19.726 0.403 1.00 80.62 197 PHE A C 1
ATOM 1549 O O . PHE A 1 197 ? 15.201 20.902 0.721 1.00 80.62 197 PHE A O 1
ATOM 1556 N N . ALA A 1 198 ? 16.351 18.993 0.818 1.00 83.12 198 ALA A N 1
ATOM 1557 C CA . ALA A 1 198 ? 17.382 19.480 1.732 1.00 83.12 198 ALA A CA 1
ATOM 1558 C C . ALA A 1 198 ? 18.031 20.783 1.235 1.00 83.12 198 ALA A C 1
ATOM 1560 O O . ALA A 1 198 ? 18.138 21.739 1.998 1.00 83.12 198 ALA A O 1
ATOM 1561 N N . GLN A 1 199 ? 18.376 20.873 -0.053 1.00 87.06 199 GLN A N 1
ATOM 1562 C CA . GLN A 1 199 ? 18.894 22.099 -0.666 1.00 87.06 199 GLN A CA 1
ATOM 1563 C C . GLN A 1 199 ? 17.898 23.265 -0.572 1.00 87.06 199 GLN A C 1
ATOM 1565 O O . GLN A 1 199 ? 18.304 24.382 -0.254 1.00 87.06 199 GLN A O 1
ATOM 1570 N N . SER A 1 200 ? 16.602 23.021 -0.786 1.00 88.44 200 SER A N 1
ATOM 1571 C CA . SER A 1 200 ? 15.552 24.040 -0.657 1.00 88.44 200 SER A CA 1
ATOM 1572 C C . SER A 1 200 ? 15.415 24.561 0.781 1.00 88.44 200 SER A C 1
ATOM 1574 O O . SER A 1 200 ? 15.316 25.773 0.987 1.00 88.44 200 SER A O 1
ATOM 1576 N N . TYR A 1 201 ? 15.492 23.680 1.787 1.00 82.25 201 TYR A N 1
ATOM 1577 C CA . TYR A 1 201 ? 15.476 24.091 3.199 1.00 82.25 201 TYR A CA 1
ATOM 1578 C C . TYR A 1 201 ? 16.720 24.901 3.565 1.00 82.25 201 TYR A C 1
ATOM 1580 O O . TYR A 1 201 ? 16.593 25.955 4.188 1.00 82.25 201 TYR A O 1
ATOM 1588 N N . THR A 1 202 ? 17.906 24.469 3.128 1.00 85.81 202 THR A N 1
ATOM 1589 C CA . THR A 1 202 ? 19.158 25.197 3.377 1.00 85.81 202 THR A CA 1
ATOM 1590 C C . THR A 1 202 ? 19.139 26.578 2.723 1.00 85.81 202 THR A C 1
ATOM 1592 O O . THR A 1 202 ? 19.517 27.563 3.355 1.00 85.81 202 THR A O 1
ATOM 1595 N N . ALA A 1 203 ? 18.636 26.691 1.490 1.00 83.81 203 ALA A N 1
ATOM 1596 C CA . ALA A 1 203 ? 18.508 27.973 0.802 1.00 83.81 203 ALA A CA 1
ATOM 1597 C C . ALA A 1 203 ? 17.552 28.931 1.532 1.00 83.81 203 ALA A C 1
ATOM 1599 O O . ALA A 1 203 ? 17.867 30.112 1.677 1.00 83.81 203 ALA A O 1
ATOM 1600 N N . ARG A 1 204 ? 16.415 28.429 2.035 1.00 85.00 204 ARG A N 1
ATOM 1601 C CA . ARG A 1 204 ? 15.444 29.234 2.793 1.00 85.00 204 ARG A CA 1
ATOM 1602 C C . ARG A 1 204 ? 15.996 29.663 4.159 1.00 85.00 204 ARG A C 1
ATOM 1604 O O . ARG A 1 204 ? 15.773 30.800 4.565 1.00 85.00 204 ARG A O 1
ATOM 1611 N N . PHE A 1 205 ? 16.772 28.808 4.825 1.00 84.38 205 PHE A N 1
ATOM 1612 C CA . PHE A 1 205 ? 17.460 29.149 6.075 1.00 84.38 205 PHE A CA 1
ATOM 1613 C C . PHE A 1 205 ? 18.533 30.233 5.871 1.00 84.38 205 PHE A C 1
ATOM 1615 O O . PHE A 1 205 ? 18.565 31.216 6.606 1.00 84.38 205 PHE A O 1
ATOM 1622 N N . LEU A 1 206 ? 19.353 30.114 4.819 1.00 82.00 206 LEU A N 1
ATOM 1623 C CA . LEU A 1 206 ? 20.372 31.114 4.463 1.00 82.00 206 LEU A CA 1
ATOM 1624 C C . LEU A 1 206 ? 19.780 32.462 4.024 1.00 82.00 206 LEU A C 1
ATOM 1626 O O . LEU A 1 206 ? 20.445 33.494 4.126 1.00 82.00 206 LEU A O 1
ATOM 1630 N N . TRP A 1 207 ? 18.558 32.467 3.489 1.00 78.06 207 TRP A N 1
ATOM 1631 C CA . TRP A 1 207 ? 17.840 33.702 3.173 1.00 78.06 207 TRP A CA 1
ATOM 1632 C C . TRP A 1 207 ? 17.360 34.400 4.447 1.00 78.06 207 TRP A C 1
ATOM 1634 O O . TRP A 1 207 ? 17.644 35.579 4.629 1.00 78.06 207 TRP A O 1
ATOM 1644 N N . ASN A 1 208 ? 16.747 33.643 5.364 1.00 86.44 208 ASN A N 1
ATOM 1645 C CA . ASN A 1 208 ? 16.290 34.166 6.650 1.00 86.44 208 ASN A CA 1
ATOM 1646 C C . ASN A 1 208 ? 17.443 34.778 7.464 1.00 86.44 208 ASN A C 1
ATOM 1648 O O . ASN A 1 208 ? 17.293 35.856 8.024 1.00 86.44 208 ASN A O 1
ATOM 1652 N N . ASP A 1 209 ? 18.618 34.139 7.458 1.00 79.94 209 ASP A N 1
ATOM 1653 C CA . ASP A 1 209 ? 19.795 34.635 8.178 1.00 79.94 209 ASP A CA 1
ATOM 1654 C C . ASP A 1 209 ? 20.385 35.932 7.579 1.00 79.94 209 ASP A C 1
ATOM 1656 O O . ASP A 1 209 ? 20.877 36.803 8.305 1.00 79.94 209 ASP A O 1
ATOM 1660 N N . ARG A 1 210 ? 20.302 36.106 6.250 1.00 79.62 210 ARG A N 1
ATOM 1661 C CA . ARG A 1 210 ? 20.730 37.346 5.578 1.00 79.62 210 ARG A CA 1
ATOM 1662 C C . ARG A 1 210 ? 19.833 38.530 5.915 1.00 79.62 210 ARG A C 1
ATOM 1664 O O . ARG A 1 210 ? 20.351 39.637 6.054 1.00 79.62 210 ARG A O 1
ATOM 1671 N N . ASP A 1 211 ? 18.533 38.310 6.064 1.00 80.12 211 ASP A N 1
ATOM 1672 C CA . ASP A 1 211 ? 17.602 39.378 6.427 1.00 80.12 211 ASP A CA 1
ATOM 1673 C C . ASP A 1 211 ? 17.780 39.812 7.884 1.00 80.12 211 ASP A C 1
ATOM 1675 O O . ASP A 1 211 ? 17.819 41.014 8.155 1.00 80.12 211 ASP A O 1
ATOM 1679 N N . THR A 1 212 ? 18.029 38.878 8.811 1.00 76.94 212 THR A N 1
ATOM 1680 C CA . THR A 1 212 ? 18.404 39.235 10.191 1.00 76.94 212 THR A CA 1
ATOM 1681 C C . THR A 1 212 ? 19.705 40.026 10.249 1.00 76.94 212 THR A C 1
ATOM 1683 O O . THR A 1 212 ? 19.773 41.022 10.965 1.00 76.94 212 THR A O 1
ATOM 1686 N N . ARG A 1 213 ? 20.728 39.658 9.465 1.00 80.00 213 ARG A N 1
ATOM 1687 C CA . ARG A 1 213 ? 21.983 40.428 9.433 1.00 80.00 213 ARG A CA 1
ATOM 1688 C C . ARG A 1 213 ? 21.806 41.831 8.857 1.00 80.00 213 ARG A C 1
ATOM 1690 O O . ARG A 1 213 ? 22.382 42.773 9.388 1.00 80.00 213 ARG A O 1
ATOM 1697 N N . LYS A 1 214 ? 20.982 42.001 7.819 1.00 79.56 214 LYS A N 1
ATOM 1698 C CA . LYS A 1 214 ? 20.656 43.335 7.288 1.00 79.56 214 LYS A CA 1
ATOM 1699 C C . LYS A 1 214 ? 19.899 44.193 8.303 1.00 79.56 214 LYS A C 1
ATOM 1701 O O . LYS A 1 214 ? 20.190 45.379 8.404 1.00 79.56 214 LYS A O 1
ATOM 1706 N N . ALA A 1 215 ? 18.977 43.609 9.068 1.00 75.75 215 ALA A N 1
ATOM 1707 C CA . ALA A 1 215 ? 18.236 44.331 10.101 1.00 75.75 215 ALA A CA 1
ATOM 1708 C C . ALA A 1 215 ? 19.141 44.826 11.244 1.00 75.75 215 ALA A C 1
ATOM 1710 O O . ALA A 1 215 ? 18.966 45.950 11.706 1.00 75.75 215 ALA A O 1
ATOM 1711 N N . VAL A 1 216 ? 20.137 44.031 11.654 1.00 79.25 216 VAL A N 1
ATOM 1712 C CA . VAL A 1 216 ? 21.119 44.440 12.677 1.00 79.25 216 VAL A CA 1
ATOM 1713 C C . VAL A 1 216 ? 21.991 45.596 12.179 1.00 79.25 216 VAL A C 1
ATOM 1715 O O . VAL A 1 216 ? 22.120 46.593 12.879 1.00 79.25 216 VAL A O 1
ATOM 1718 N N . ILE A 1 217 ? 22.506 45.517 10.946 1.00 79.69 217 ILE A N 1
ATOM 1719 C CA . ILE A 1 217 ? 23.363 46.573 10.377 1.00 79.69 217 ILE A CA 1
ATOM 1720 C C . ILE A 1 217 ? 22.596 47.898 10.224 1.00 79.69 217 ILE A C 1
ATOM 1722 O O . ILE A 1 217 ? 23.141 48.963 10.497 1.00 79.69 217 ILE A O 1
ATOM 1726 N N . ILE A 1 218 ? 21.320 47.856 9.818 1.00 78.44 218 ILE A N 1
ATOM 1727 C CA . ILE A 1 218 ? 20.485 49.067 9.727 1.00 78.44 218 ILE A CA 1
ATOM 1728 C C . ILE A 1 218 ? 20.184 49.631 11.127 1.00 78.44 218 ILE A C 1
ATOM 1730 O O . ILE A 1 218 ? 20.173 50.848 11.303 1.00 78.44 218 ILE A O 1
ATOM 1734 N N . GLY A 1 219 ? 19.978 48.770 12.130 1.00 76.69 219 GLY A N 1
ATOM 1735 C CA . GLY A 1 219 ? 19.790 49.186 13.522 1.00 76.69 219 GLY A CA 1
ATOM 1736 C C . GLY A 1 219 ? 21.007 49.915 14.102 1.00 76.69 219 GLY A C 1
ATOM 1737 O O . GLY A 1 219 ? 20.848 50.999 14.659 1.00 76.69 219 GLY A O 1
ATOM 1738 N N . GLU A 1 220 ? 22.213 49.372 13.910 1.00 79.12 220 GLU A N 1
ATOM 1739 C CA . GLU A 1 220 ? 23.468 50.000 14.356 1.00 79.12 220 GLU A CA 1
ATOM 1740 C C . GLU A 1 220 ? 23.729 51.329 13.631 1.00 79.12 220 GLU A C 1
ATOM 1742 O O . GLU A 1 220 ? 24.013 52.336 14.277 1.00 79.12 220 GLU A O 1
ATOM 1747 N N . ALA A 1 221 ? 23.517 51.382 12.311 1.00 75.25 221 ALA A N 1
ATOM 1748 C CA . ALA A 1 221 ? 23.678 52.617 11.538 1.00 75.25 221 ALA A CA 1
ATOM 1749 C C . ALA A 1 221 ? 22.696 53.731 11.953 1.00 75.25 221 ALA A C 1
ATOM 1751 O O . ALA A 1 221 ? 22.986 54.909 11.768 1.00 75.25 221 ALA A O 1
ATOM 1752 N N . THR A 1 222 ? 21.535 53.381 12.517 1.00 74.75 222 THR A N 1
ATOM 1753 C CA . THR A 1 222 ? 20.557 54.372 12.995 1.00 74.75 222 THR A CA 1
ATOM 1754 C C . THR A 1 222 ? 20.919 54.911 14.387 1.00 74.75 222 THR A C 1
ATOM 1756 O O . THR A 1 222 ? 20.560 56.042 14.702 1.00 74.75 222 THR A O 1
ATOM 1759 N N . GLN A 1 223 ? 21.653 54.150 15.212 1.00 73.25 223 GLN A N 1
ATOM 1760 C CA . GLN A 1 223 ? 22.118 54.609 16.530 1.00 73.25 223 GLN A CA 1
ATOM 1761 C C . GLN A 1 223 ? 23.301 55.582 16.464 1.00 73.25 223 GLN A C 1
ATOM 1763 O O . GLN A 1 223 ? 23.430 56.396 17.367 1.00 73.25 223 GLN A O 1
ATOM 1768 N N . GLU A 1 224 ? 24.139 55.547 15.423 1.00 74.00 224 GLU A N 1
ATOM 1769 C CA . GLU A 1 224 ? 25.248 56.512 15.281 1.00 74.00 224 GLU A CA 1
ATOM 1770 C C . GLU A 1 224 ? 24.807 57.907 14.794 1.00 74.00 224 GLU A C 1
ATOM 1772 O O . GLU A 1 224 ? 25.590 58.854 14.848 1.00 74.00 224 GLU A O 1
ATOM 1777 N N . ILE A 1 225 ? 23.570 58.053 14.305 1.00 73.00 225 ILE A N 1
ATOM 1778 C CA . ILE A 1 225 ? 23.052 59.311 13.729 1.00 73.00 225 ILE A CA 1
ATOM 1779 C C . ILE A 1 225 ? 22.223 60.123 14.752 1.00 73.00 225 ILE A C 1
ATOM 1781 O O . ILE A 1 225 ? 21.895 61.282 14.493 1.00 73.00 225 ILE A O 1
ATOM 1785 N N . LEU A 1 226 ? 21.898 59.544 15.914 1.00 65.12 226 LEU A N 1
ATOM 1786 C CA . LEU A 1 226 ? 21.114 60.155 17.001 1.00 65.12 226 LEU A CA 1
ATOM 1787 C C . LEU A 1 226 ? 22.007 60.591 18.168 1.00 65.12 226 LEU A C 1
ATOM 1789 O O . LEU A 1 226 ? 21.775 61.713 18.671 1.00 65.12 226 LEU A O 1
#